Protein AF-A0A359IFT3-F1 (afdb_monomer_lite)

Sequence (366 aa):
MYSEIFPESFSPLVWILQVEDFFYSFNTRNIPESPERIHKNLFCLSGFHSGLFFLIFSMLLLTMVIPYGLLIFFPGPVIAGTVALNLLIRILLVLAYRHPPFVSIVLHPISILYTARIALHSWNSYRKGSIIWKGRAIKKRGKHTMMKQFFQTYGLIILIYVVMILGGIWHLAGLFHKTSQILYVPLLVLLFSINLIYFISLYRETPLLNIFFFWTGLIFLTAMTLEIVGEKTGVLFGHYAYTDVLSPQIFGVPLVIGFSWLNLVFGAVQIANLYLSRYPWVFRALFASLLMTGFDGVMEPAARALGFWYWQNYTVPWQNYVAWFALGFIFCFPFLRYFPHAKDRQLIPMHIFLAQFLYFVLVNLA

pLDDT: mean 78.93, std 19.14, range [23.72, 98.69]

Structure (mmCIF, N/CA/C/O backbone):
data_AF-A0A359IFT3-F1
#
_entry.id   AF-A0A359IFT3-F1
#
loop_
_atom_site.group_PDB
_atom_site.id
_atom_site.type_symbol
_atom_site.label_atom_id
_atom_site.label_alt_id
_atom_site.label_comp_id
_atom_site.label_asym_id
_atom_site.label_entity_id
_atom_site.label_seq_id
_atom_site.pdbx_PDB_ins_code
_atom_site.Cartn_x
_atom_site.Cartn_y
_atom_site.Cartn_z
_atom_site.occupancy
_atom_site.B_iso_or_equiv
_atom_site.auth_seq_id
_atom_site.auth_comp_id
_atom_site.auth_asym_id
_atom_site.auth_atom_id
_atom_site.pdbx_PDB_model_num
ATOM 1 N N . MET A 1 1 ? -19.783 -4.029 31.294 1.00 29.17 1 MET A N 1
ATOM 2 C CA . MET A 1 1 ? -21.027 -3.301 30.932 1.00 29.17 1 MET A CA 1
ATOM 3 C C . MET A 1 1 ? -20.992 -2.632 29.543 1.00 29.17 1 MET A C 1
ATOM 5 O O . MET A 1 1 ? -22.007 -2.081 29.148 1.00 29.17 1 MET A O 1
ATOM 9 N N . TYR A 1 2 ? -19.879 -2.683 28.785 1.00 27.09 2 TYR A N 1
ATOM 10 C CA . TYR A 1 2 ? -19.750 -2.068 27.443 1.00 27.09 2 TYR A CA 1
ATOM 11 C C . TYR A 1 2 ? -19.595 -3.080 26.288 1.00 27.09 2 TYR A C 1
ATOM 13 O O . TYR A 1 2 ? -19.499 -2.677 25.136 1.00 27.09 2 TYR A O 1
ATOM 21 N N . SER A 1 3 ? -19.590 -4.381 26.588 1.00 23.72 3 SER A N 1
ATOM 22 C CA . SER A 1 3 ? -19.419 -5.481 25.628 1.00 23.72 3 SER A CA 1
ATOM 23 C C . SER A 1 3 ? -20.729 -5.990 25.014 1.00 23.72 3 SER A C 1
ATOM 25 O O . SER A 1 3 ? -20.693 -6.805 24.109 1.00 23.72 3 SER A O 1
ATOM 27 N N . GLU A 1 4 ? -21.889 -5.513 25.477 1.00 31.05 4 GLU A N 1
ATOM 28 C CA . GLU A 1 4 ? -23.206 -5.989 25.009 1.00 31.05 4 GLU A CA 1
ATOM 29 C C . GLU A 1 4 ? -23.836 -5.108 23.914 1.00 31.05 4 GLU A C 1
ATOM 31 O O . GLU A 1 4 ? -24.934 -5.396 23.452 1.00 31.05 4 GLU A O 1
ATOM 36 N N . ILE A 1 5 ? -23.192 -3.998 23.526 1.00 37.78 5 ILE A N 1
ATOM 37 C CA . ILE A 1 5 ? -23.828 -2.946 22.703 1.00 37.78 5 ILE A CA 1
ATOM 38 C C . ILE A 1 5 ? -23.334 -2.942 21.245 1.00 37.78 5 ILE A C 1
ATOM 40 O O . ILE A 1 5 ? -23.982 -2.352 20.385 1.00 37.78 5 ILE A O 1
ATOM 44 N N . PHE A 1 6 ? -22.235 -3.628 20.930 1.00 29.56 6 PHE A N 1
ATOM 45 C CA . PHE A 1 6 ? -21.704 -3.692 19.568 1.00 29.56 6 PHE A CA 1
ATOM 46 C C . PHE A 1 6 ? -21.396 -5.144 19.193 1.00 29.56 6 PHE A C 1
ATOM 48 O O . PHE A 1 6 ? -20.602 -5.769 19.895 1.00 29.56 6 PHE A O 1
ATOM 55 N N . PRO A 1 7 ? -21.955 -5.685 18.093 1.00 31.28 7 PRO A N 1
ATOM 56 C CA . PRO A 1 7 ? -21.359 -6.854 17.468 1.00 31.28 7 PRO A CA 1
ATOM 57 C C . PRO A 1 7 ? -19.934 -6.473 17.050 1.00 31.28 7 PRO A C 1
ATOM 59 O O . PRO A 1 7 ? -19.722 -5.411 16.462 1.00 31.28 7 PRO A O 1
ATOM 62 N N . GLU A 1 8 ? -18.953 -7.319 17.358 1.00 32.56 8 GLU A N 1
ATOM 63 C CA . GLU A 1 8 ? -17.517 -7.061 17.150 1.00 32.56 8 GLU A CA 1
ATOM 64 C C . GLU A 1 8 ? -17.095 -6.913 15.672 1.00 32.56 8 GLU A C 1
ATOM 66 O O . GLU A 1 8 ? -15.925 -6.698 15.372 1.00 32.56 8 GLU A O 1
ATOM 71 N N . SER A 1 9 ? -18.036 -6.947 14.729 1.00 34.16 9 SER A N 1
ATOM 72 C CA . SER A 1 9 ? -17.814 -6.575 13.335 1.00 34.16 9 SER A CA 1
ATOM 73 C C . SER A 1 9 ? -19.074 -5.925 12.758 1.00 34.16 9 SER A C 1
ATOM 75 O O . SER A 1 9 ? -20.164 -6.496 12.781 1.00 34.16 9 SER A O 1
ATOM 77 N N . PHE A 1 10 ? -18.946 -4.699 12.246 1.00 37.25 10 PHE A N 1
ATOM 78 C CA . PHE A 1 10 ? -20.007 -4.072 11.461 1.00 37.25 10 PHE A CA 1
ATOM 79 C C . PHE A 1 10 ? -20.019 -4.729 10.076 1.00 37.25 10 PHE A C 1
ATOM 81 O O . PHE A 1 10 ? -19.214 -4.385 9.215 1.00 37.25 10 PHE A O 1
ATOM 88 N N . SER A 1 11 ? -20.909 -5.701 9.874 1.00 33.34 11 SER A N 1
ATOM 89 C CA . SER A 1 11 ? -21.221 -6.250 8.554 1.00 33.34 11 SER A CA 1
ATOM 90 C C . SER A 1 11 ? -22.537 -5.636 8.061 1.00 33.34 11 SER A C 1
ATOM 92 O O . SER A 1 11 ? -23.569 -5.844 8.704 1.00 33.34 11 SER A O 1
ATOM 94 N N . PRO A 1 12 ? -22.543 -4.901 6.931 1.00 34.59 12 PRO A N 1
ATOM 95 C CA . PRO A 1 12 ? -23.768 -4.354 6.340 1.00 34.59 12 PRO A CA 1
ATOM 96 C C . PRO A 1 12 ? -24.838 -5.424 6.073 1.00 34.59 12 PRO A C 1
ATOM 98 O O . PRO A 1 12 ? -26.026 -5.159 6.220 1.00 34.59 12 PRO A O 1
ATOM 101 N N . LEU A 1 13 ? -24.415 -6.651 5.748 1.00 35.88 13 LEU A N 1
ATOM 102 C CA . LEU A 1 13 ? -25.289 -7.809 5.534 1.00 35.88 13 LEU A CA 1
ATOM 103 C C . LEU A 1 13 ? -25.938 -8.297 6.834 1.00 35.88 13 LEU A C 1
ATOM 105 O O . LEU A 1 13 ? -27.147 -8.490 6.870 1.00 35.88 13 LEU A O 1
ATOM 109 N N . VAL A 1 14 ? -25.169 -8.423 7.920 1.00 39.31 14 VAL A N 1
ATOM 110 C CA . VAL A 1 14 ? -25.707 -8.782 9.249 1.00 39.31 14 VAL A CA 1
ATOM 111 C C . VAL A 1 14 ? -26.686 -7.716 9.742 1.00 39.31 14 VAL A C 1
ATOM 113 O O . VAL A 1 14 ? -27.675 -8.035 10.388 1.00 39.31 14 VAL A O 1
ATOM 116 N N . TRP A 1 15 ? -26.445 -6.454 9.397 1.00 40.69 15 TRP A N 1
ATOM 117 C CA . TRP A 1 15 ? -27.321 -5.341 9.747 1.00 40.69 15 TRP A CA 1
ATOM 118 C C . TRP A 1 15 ? -28.655 -5.374 8.991 1.00 40.69 15 TRP A C 1
ATOM 120 O O . TRP A 1 15 ? -29.706 -5.202 9.601 1.00 40.69 15 TRP A O 1
ATOM 130 N N . ILE A 1 16 ? -28.628 -5.639 7.679 1.00 41.56 16 ILE A N 1
ATOM 131 C CA . ILE A 1 16 ? -29.838 -5.836 6.864 1.00 41.56 16 ILE A CA 1
ATOM 132 C C . ILE A 1 16 ? -30.647 -7.023 7.401 1.00 41.56 16 ILE A C 1
ATOM 134 O O . ILE A 1 16 ? -31.848 -6.887 7.619 1.00 41.56 16 ILE A O 1
ATOM 138 N N . LEU A 1 17 ? -29.978 -8.136 7.716 1.00 42.75 17 LEU A N 1
ATOM 139 C CA . LEU A 1 17 ? -30.604 -9.315 8.318 1.00 42.75 17 LEU A CA 1
ATOM 140 C C . LEU A 1 17 ? -31.191 -9.024 9.705 1.00 42.75 17 LEU A C 1
ATOM 142 O O . LEU A 1 17 ? -32.297 -9.450 9.986 1.00 42.75 17 LEU A O 1
ATOM 146 N N . GLN A 1 18 ? -30.526 -8.232 10.551 1.00 42.81 18 GLN A N 1
ATOM 147 C CA . GLN A 1 18 ? -31.061 -7.824 11.860 1.00 42.81 18 GLN A CA 1
ATOM 148 C C . GLN A 1 18 ? -32.273 -6.894 11.747 1.00 42.81 18 GLN A C 1
ATOM 150 O O . GLN A 1 18 ? -33.196 -6.978 12.560 1.00 42.81 18 GLN A O 1
ATOM 155 N N . VAL A 1 19 ? -32.285 -6.003 10.750 1.00 47.28 19 VAL A N 1
ATOM 156 C CA . VAL A 1 19 ? -33.460 -5.181 10.431 1.00 47.28 19 VAL A CA 1
ATOM 157 C C . VAL A 1 19 ? -34.613 -6.066 9.949 1.00 47.28 19 VAL A C 1
ATOM 159 O O . VAL A 1 19 ? -35.757 -5.772 10.278 1.00 47.28 19 VAL A O 1
ATOM 162 N N . GLU A 1 20 ? -34.338 -7.164 9.245 1.00 49.41 20 GLU A N 1
ATOM 163 C CA . GLU A 1 20 ? -35.342 -8.121 8.756 1.00 49.41 20 GLU A CA 1
ATOM 164 C C . GLU A 1 20 ? -35.825 -9.126 9.821 1.00 49.41 20 GLU A C 1
ATOM 166 O O . GLU A 1 20 ? -37.030 -9.348 9.939 1.00 49.41 20 GLU A O 1
ATOM 171 N N . ASP A 1 21 ? -34.944 -9.648 10.675 1.00 45.75 21 ASP A N 1
ATOM 172 C CA . ASP A 1 21 ? -35.277 -10.469 11.851 1.00 45.75 21 ASP A CA 1
ATOM 173 C C . ASP A 1 21 ? -36.164 -9.698 12.834 1.00 45.75 21 ASP A C 1
ATOM 175 O O . ASP A 1 21 ? -37.110 -10.233 13.421 1.00 45.75 21 ASP A O 1
ATOM 179 N N . PHE A 1 22 ? -35.913 -8.396 12.967 1.00 47.06 22 PHE A N 1
ATOM 180 C CA . PHE A 1 22 ? -36.778 -7.480 13.697 1.00 47.06 22 PHE A CA 1
ATOM 181 C C . PHE A 1 22 ? -38.205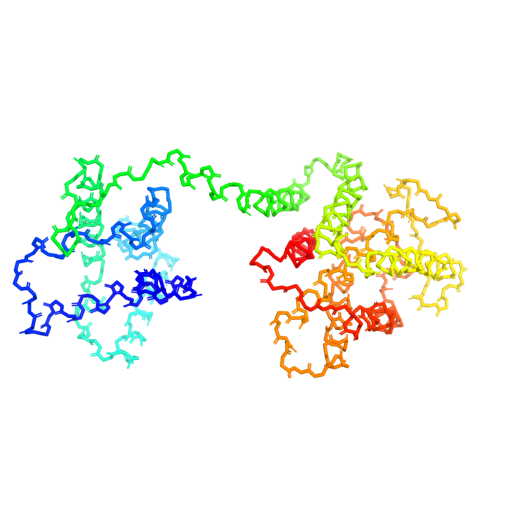 -7.441 13.116 1.00 47.06 22 PHE A C 1
ATOM 183 O O . PHE A 1 22 ? -39.166 -7.417 13.887 1.00 47.06 22 PHE A O 1
ATOM 190 N N . PHE A 1 23 ? -38.383 -7.538 11.793 1.00 47.34 23 PHE A N 1
ATOM 191 C CA . PHE A 1 23 ? -39.709 -7.696 11.174 1.00 47.34 23 PHE A CA 1
ATOM 192 C C . PHE A 1 23 ? -40.302 -9.093 11.355 1.00 47.34 23 PHE A C 1
ATOM 194 O O . PHE A 1 23 ? -41.512 -9.209 11.553 1.00 47.34 23 PHE A O 1
ATOM 201 N N . TYR A 1 24 ? -39.485 -10.147 11.332 1.00 43.97 24 TYR A N 1
ATOM 202 C CA . TYR A 1 24 ? -39.956 -11.505 11.611 1.00 43.97 24 TYR A CA 1
ATOM 203 C C . TYR A 1 24 ? -40.555 -11.605 13.024 1.00 43.97 24 TYR A C 1
ATOM 205 O O . TYR A 1 24 ? -41.673 -12.099 13.189 1.00 43.97 24 TYR A O 1
ATOM 213 N N . SER A 1 25 ? -39.887 -11.002 14.015 1.00 40.59 25 SER A N 1
ATOM 214 C CA . SER A 1 25 ? -40.385 -10.904 15.396 1.00 40.59 25 SER A CA 1
ATOM 215 C C . SER A 1 25 ? -41.716 -10.144 15.523 1.00 40.59 25 SER A C 1
ATOM 217 O O . SER A 1 25 ? -42.496 -10.399 16.439 1.00 40.59 25 SER A O 1
ATOM 219 N N . PHE A 1 26 ? -42.011 -9.253 14.571 1.00 40.53 26 PHE A N 1
ATOM 220 C CA . PHE A 1 26 ? -43.242 -8.463 14.517 1.00 40.53 26 PHE A CA 1
ATOM 221 C C . PHE A 1 26 ? -44.464 -9.300 14.105 1.00 40.53 26 PHE A C 1
ATOM 223 O O . PHE A 1 26 ? -45.594 -8.934 14.422 1.00 40.53 26 PHE A O 1
ATOM 230 N N . ASN A 1 27 ? -44.247 -10.419 13.404 1.00 42.44 27 ASN A N 1
ATOM 231 C CA . ASN A 1 27 ? -45.318 -11.231 12.818 1.00 42.44 27 ASN A CA 1
ATOM 232 C C . ASN A 1 27 ? -45.556 -12.555 13.573 1.00 42.44 27 ASN A C 1
ATOM 234 O O . ASN A 1 27 ? -46.628 -13.151 13.478 1.00 42.44 27 ASN A O 1
ATOM 238 N N . THR A 1 28 ? -44.588 -13.014 14.372 1.00 36.94 28 THR A N 1
ATOM 239 C CA . THR A 1 28 ? -44.697 -14.236 15.184 1.00 36.94 28 THR A CA 1
ATOM 240 C C . THR A 1 28 ? -45.083 -13.919 16.633 1.00 36.94 28 THR A C 1
ATOM 242 O O . THR A 1 28 ? -44.209 -13.917 17.486 1.00 36.94 28 THR A O 1
ATOM 245 N N . ARG A 1 29 ? -46.371 -13.633 16.903 1.00 34.41 29 ARG A N 1
ATOM 246 C CA . ARG A 1 29 ? -47.115 -13.670 18.204 1.00 34.41 29 ARG A CA 1
ATOM 247 C C . ARG A 1 29 ? -46.428 -13.297 19.545 1.00 34.41 29 ARG A C 1
ATOM 249 O O . ARG A 1 29 ? -47.041 -13.479 20.587 1.00 34.41 29 ARG A O 1
ATOM 256 N N . ASN A 1 30 ? -45.246 -12.699 19.554 1.00 37.06 30 ASN A N 1
ATOM 257 C CA . ASN A 1 30 ? -44.567 -12.135 20.716 1.00 37.06 30 ASN A CA 1
ATOM 258 C C . ASN A 1 30 ? -44.332 -10.657 20.426 1.00 37.06 30 ASN A C 1
ATOM 260 O O . ASN A 1 30 ? -43.202 -10.205 20.269 1.00 37.06 30 ASN A O 1
ATOM 264 N N . ILE A 1 31 ? -45.434 -9.914 20.307 1.00 34.06 31 ILE A N 1
ATOM 265 C CA . ILE A 1 31 ? -45.414 -8.453 20.279 1.00 34.06 31 ILE A CA 1
ATOM 266 C C . ILE A 1 31 ? -44.799 -8.018 21.617 1.00 34.06 31 ILE A C 1
ATOM 268 O O . ILE A 1 31 ? -45.416 -8.263 22.656 1.00 34.06 31 ILE A O 1
ATOM 272 N N . PRO A 1 32 ? -43.612 -7.384 21.655 1.00 35.59 32 PRO A N 1
ATOM 273 C CA . PRO A 1 32 ? -43.190 -6.693 22.858 1.00 35.59 32 PRO A CA 1
ATOM 274 C C . PRO A 1 32 ? -44.238 -5.617 23.130 1.00 35.59 32 PRO A C 1
ATOM 276 O O . PRO A 1 32 ? -44.491 -4.766 22.276 1.00 35.59 32 PRO A O 1
ATOM 279 N N . GLU A 1 33 ? -44.865 -5.687 24.300 1.00 34.97 33 GLU A N 1
ATOM 280 C CA . GLU A 1 33 ? -45.850 -4.724 24.780 1.00 34.97 33 GLU A CA 1
ATOM 281 C C . GLU A 1 33 ? -45.398 -3.282 24.463 1.00 34.97 33 GLU A C 1
ATOM 283 O O . GLU A 1 33 ? -44.346 -2.816 24.916 1.00 34.97 33 GLU A O 1
ATOM 288 N N . SER A 1 34 ? -46.215 -2.590 23.665 1.00 37.97 34 SER A N 1
ATOM 289 C CA . SER A 1 34 ? -46.084 -1.221 23.138 1.00 37.97 34 SER A CA 1
ATOM 290 C C . SER A 1 34 ? -45.123 -0.995 21.938 1.00 37.97 34 SER A C 1
ATOM 292 O O . SER A 1 34 ? -43.904 -1.174 22.045 1.00 37.97 34 SER A O 1
ATOM 294 N N . PRO A 1 35 ? -45.632 -0.430 20.816 1.00 38.94 35 PRO A N 1
ATOM 295 C CA . PRO A 1 35 ? -44.819 0.162 19.740 1.00 38.94 35 PRO A CA 1
ATOM 296 C C . PRO A 1 35 ? -43.747 1.140 20.259 1.00 38.94 35 PRO A C 1
ATOM 298 O O . PRO A 1 35 ? -42.657 1.257 19.697 1.00 38.94 35 PRO A O 1
ATOM 301 N N . GLU A 1 36 ? -43.998 1.785 21.402 1.00 39.25 36 GLU A N 1
ATOM 302 C CA . GLU A 1 36 ? -43.068 2.693 22.078 1.00 39.25 36 GLU A CA 1
ATOM 303 C C . GLU A 1 36 ? -41.729 2.067 22.491 1.00 39.25 36 GLU A C 1
ATOM 305 O O . GLU A 1 36 ? -40.733 2.793 22.564 1.00 39.25 36 GLU A O 1
ATOM 310 N N . ARG A 1 37 ? -41.648 0.757 22.760 1.00 40.84 37 ARG A N 1
ATOM 311 C CA . ARG A 1 37 ? -40.359 0.086 23.039 1.00 40.84 37 ARG A CA 1
ATOM 312 C C . ARG A 1 37 ? -39.525 -0.128 21.774 1.00 40.84 37 ARG A C 1
ATOM 314 O O . ARG A 1 37 ? -38.297 -0.076 21.834 1.00 40.84 37 ARG A O 1
ATOM 321 N N . ILE A 1 38 ? -40.192 -0.296 20.638 1.00 43.31 38 ILE A N 1
ATOM 322 C CA . ILE A 1 38 ? -39.619 -0.622 19.327 1.00 43.31 38 ILE A CA 1
ATOM 323 C C . ILE A 1 38 ? -39.076 0.643 18.628 1.00 43.31 38 ILE A C 1
ATOM 325 O O . ILE A 1 38 ? -38.001 0.622 18.027 1.00 43.31 38 ILE A O 1
ATOM 329 N N . HIS A 1 39 ? -39.740 1.793 18.801 1.00 47.81 39 HIS A N 1
ATOM 330 C CA . HIS A 1 39 ? -39.319 3.091 18.244 1.00 47.81 39 HIS A CA 1
ATOM 331 C C . HIS A 1 39 ? -37.975 3.630 18.783 1.00 47.81 39 HIS A C 1
ATOM 333 O O . HIS A 1 39 ? -37.391 4.555 18.206 1.00 47.81 39 HIS A O 1
ATOM 339 N N . LYS A 1 40 ? -37.462 3.086 19.892 1.00 49.47 40 LYS A N 1
ATOM 340 C CA . LYS A 1 40 ? -36.394 3.728 20.675 1.00 49.47 40 LYS A CA 1
ATOM 341 C C . LYS A 1 40 ? -34.963 3.477 20.175 1.00 49.47 40 LYS A C 1
ATOM 343 O O . LYS A 1 40 ? -34.074 4.184 20.638 1.00 49.47 40 LYS A O 1
ATOM 348 N N . ASN A 1 41 ? -34.719 2.558 19.224 1.00 58.50 41 ASN A N 1
ATOM 349 C CA . ASN A 1 41 ? -33.351 2.049 18.993 1.00 58.50 41 ASN A CA 1
ATOM 350 C C . ASN A 1 41 ? -32.844 1.947 17.534 1.00 58.50 41 ASN A C 1
ATOM 352 O O . ASN A 1 41 ? -31.668 1.644 17.353 1.00 58.50 41 ASN A O 1
ATOM 356 N N . LEU A 1 42 ? -33.629 2.246 16.489 1.00 66.44 42 LEU A N 1
ATOM 357 C CA . LEU A 1 42 ? -33.139 2.148 15.094 1.00 66.44 42 LEU A CA 1
ATOM 358 C C . LEU A 1 42 ? -32.015 3.146 14.774 1.00 66.44 42 LEU A C 1
ATOM 360 O O . LEU A 1 42 ? -31.085 2.822 14.044 1.00 66.44 42 LEU A O 1
ATOM 364 N N . PHE A 1 43 ? -32.037 4.341 15.367 1.00 65.06 43 PHE A N 1
ATOM 365 C CA . PHE A 1 43 ? -30.925 5.288 15.226 1.00 65.06 43 PHE A CA 1
ATOM 366 C C . PHE A 1 43 ? -29.657 4.856 15.995 1.00 65.06 43 PHE A C 1
ATOM 368 O O . PHE A 1 43 ? -28.546 5.237 15.631 1.00 65.06 43 PHE A O 1
ATOM 375 N N . CYS A 1 44 ? -29.787 4.027 17.039 1.00 63.69 44 CYS A N 1
ATOM 376 C CA . CYS A 1 44 ? -28.636 3.464 17.759 1.00 63.69 44 CYS A CA 1
ATOM 377 C C . CYS A 1 44 ? -27.810 2.542 16.853 1.00 63.69 44 CYS A C 1
ATOM 379 O O . CYS A 1 44 ? -26.587 2.509 16.946 1.00 63.69 44 CYS A O 1
ATOM 381 N N . LEU A 1 45 ? -28.473 1.856 15.921 1.00 58.91 45 LEU A N 1
ATOM 382 C CA . LEU A 1 45 ? -27.841 0.944 14.976 1.00 58.91 45 LEU A CA 1
ATOM 383 C C . LEU A 1 45 ? -26.858 1.638 14.012 1.00 58.91 45 LEU A C 1
ATOM 385 O O . LEU A 1 45 ? -25.977 0.973 13.475 1.00 58.91 45 LEU A O 1
ATOM 389 N N . SER A 1 46 ? -26.958 2.962 13.822 1.00 58.53 46 SER A N 1
ATOM 390 C CA . SER A 1 46 ? -25.946 3.766 13.113 1.00 58.53 46 SER A CA 1
ATOM 391 C C . SER A 1 46 ? -24.861 4.328 14.046 1.00 58.53 46 SER A C 1
ATOM 393 O O . SER A 1 46 ? -24.137 5.262 13.692 1.00 58.53 46 SER A O 1
ATOM 395 N N . GLY A 1 47 ? -24.781 3.839 15.285 1.00 58.19 47 GLY A N 1
ATOM 396 C CA . GLY A 1 47 ? -23.944 4.412 16.337 1.00 58.19 47 GLY A CA 1
ATOM 397 C C . GLY A 1 47 ? -24.329 5.851 16.684 1.00 58.19 47 GLY A C 1
ATOM 398 O O . GLY A 1 47 ? -23.468 6.631 17.081 1.00 58.19 47 GLY A O 1
ATOM 399 N N . PHE A 1 48 ? -25.598 6.230 16.488 1.00 65.00 48 PHE A N 1
ATOM 400 C CA . PHE A 1 48 ? -26.091 7.602 16.634 1.00 65.00 48 PHE A CA 1
ATOM 401 C C . PHE A 1 48 ? -25.470 8.619 15.649 1.00 65.00 48 PHE A C 1
ATOM 403 O O . PHE A 1 48 ? -25.453 9.828 15.913 1.00 65.00 48 PHE A O 1
ATOM 410 N N . HIS A 1 49 ? -24.991 8.173 14.483 1.00 60.59 49 HIS A N 1
ATOM 411 C CA . HIS A 1 49 ? -24.480 9.054 13.428 1.00 60.59 49 HIS A CA 1
ATOM 412 C C . HIS A 1 49 ? -25.586 9.397 12.433 1.00 60.59 49 HIS A C 1
ATOM 414 O O . HIS A 1 49 ? -26.086 8.520 11.736 1.00 60.59 49 HIS A O 1
ATOM 420 N N . SER A 1 50 ? -25.955 10.678 12.314 1.00 71.12 50 SER A N 1
ATOM 421 C CA . SER A 1 50 ? -26.984 11.105 11.347 1.00 71.12 50 SER A CA 1
ATOM 422 C C . SER A 1 50 ? -26.549 10.906 9.892 1.00 71.12 50 SER A C 1
ATOM 424 O O . SER A 1 50 ? -27.370 10.502 9.087 1.00 71.12 50 SER A O 1
ATOM 426 N N . GLY A 1 51 ? -25.275 11.152 9.558 1.00 64.56 51 GLY A N 1
ATOM 427 C CA . GLY A 1 51 ? -24.768 10.971 8.190 1.00 64.56 51 GLY A CA 1
ATOM 428 C C . GLY A 1 51 ? -24.824 9.512 7.745 1.00 64.56 51 GLY A C 1
ATOM 429 O O . GLY A 1 51 ? -25.471 9.205 6.754 1.00 64.56 51 GLY A O 1
ATOM 430 N N . LEU A 1 52 ? -24.235 8.608 8.536 1.00 56.78 52 LEU A N 1
ATOM 431 C CA . LEU A 1 52 ? -24.295 7.163 8.289 1.00 56.78 52 LEU A CA 1
ATOM 432 C C . LEU A 1 52 ? -25.740 6.649 8.273 1.00 56.78 52 LEU A C 1
ATOM 434 O O . LEU A 1 52 ? -26.105 5.866 7.407 1.00 56.78 52 LEU A O 1
ATOM 438 N N . PHE A 1 53 ? -26.573 7.131 9.196 1.00 70.06 53 PHE A N 1
ATOM 439 C CA . PHE A 1 53 ? -27.998 6.818 9.228 1.00 70.06 53 PHE A CA 1
ATOM 440 C C . PHE A 1 53 ? -28.693 7.180 7.911 1.00 70.06 53 PHE A C 1
ATOM 442 O O . PHE A 1 53 ? -29.281 6.311 7.276 1.00 70.06 53 PHE A O 1
ATOM 449 N N . PHE A 1 54 ? -28.596 8.434 7.464 1.00 74.44 54 PHE A N 1
ATOM 450 C CA . PHE A 1 54 ? -29.237 8.854 6.219 1.00 74.44 54 PHE A CA 1
ATOM 451 C C . PHE A 1 54 ? -28.614 8.187 4.994 1.00 74.44 54 PHE A C 1
ATOM 453 O O . PHE A 1 54 ? -29.352 7.842 4.085 1.00 74.44 54 PHE A O 1
ATOM 460 N N . LEU A 1 55 ? -27.303 7.934 4.978 1.00 68.44 55 LEU A N 1
ATOM 461 C CA . LEU A 1 55 ? -26.648 7.201 3.894 1.00 68.44 55 LEU A CA 1
ATOM 462 C C . LEU A 1 55 ? -27.224 5.786 3.744 1.00 68.44 55 LEU A C 1
ATOM 464 O O . LEU A 1 55 ? -27.629 5.411 2.647 1.00 68.44 55 LEU A O 1
ATOM 468 N N . ILE A 1 56 ? -27.313 5.031 4.843 1.00 63.72 56 ILE A N 1
ATOM 469 C CA . ILE A 1 56 ? -27.844 3.660 4.845 1.00 63.72 56 ILE A CA 1
ATOM 470 C C . ILE A 1 56 ? -29.310 3.647 4.401 1.00 63.72 56 ILE A C 1
ATOM 472 O O . ILE A 1 56 ? -29.680 2.871 3.522 1.00 63.72 56 ILE A O 1
ATOM 476 N N . PHE A 1 57 ? -30.148 4.526 4.961 1.00 71.69 57 PHE A N 1
ATOM 477 C CA . PHE A 1 57 ? -31.562 4.585 4.583 1.00 71.69 57 PHE A CA 1
ATOM 478 C C . PHE A 1 57 ? -31.762 5.049 3.137 1.00 71.69 57 PHE A C 1
ATOM 480 O O . PHE A 1 57 ? -32.607 4.490 2.442 1.00 71.69 57 PHE A O 1
ATOM 487 N N . SER A 1 58 ? -30.960 5.995 2.648 1.00 70.06 58 SER A N 1
ATOM 488 C CA . SER A 1 58 ? -30.978 6.399 1.240 1.00 70.06 58 SER A CA 1
ATOM 489 C C . SER A 1 58 ? -30.570 5.250 0.321 1.00 70.06 58 SER A C 1
ATOM 491 O O . SER A 1 58 ? -31.250 5.019 -0.671 1.00 70.06 58 SER A O 1
ATOM 493 N N . MET A 1 59 ? -29.523 4.488 0.658 1.00 67.44 59 MET A N 1
ATOM 494 C CA . MET A 1 59 ? -29.114 3.307 -0.114 1.00 67.44 59 MET A CA 1
ATOM 495 C C . MET A 1 59 ? -30.205 2.233 -0.139 1.00 67.44 59 MET A C 1
ATOM 497 O O . MET A 1 59 ? -30.498 1.701 -1.207 1.00 67.44 59 MET A O 1
ATOM 501 N N . LEU A 1 60 ? -30.850 1.948 0.996 1.00 69.12 60 LEU A N 1
ATOM 502 C CA . LEU A 1 60 ? -31.967 0.999 1.065 1.00 69.12 60 LEU A CA 1
ATOM 503 C C . LEU A 1 60 ? -33.155 1.448 0.206 1.00 69.12 60 LEU A C 1
ATOM 505 O O . LEU A 1 60 ? -33.711 0.644 -0.535 1.00 69.12 60 LEU A O 1
ATOM 509 N N . LEU A 1 61 ? -33.522 2.731 0.249 1.00 74.88 61 LEU A N 1
ATOM 510 C CA . LEU A 1 61 ? -34.595 3.269 -0.590 1.00 74.88 61 LEU A CA 1
ATOM 511 C C . LEU A 1 61 ? -34.224 3.222 -2.081 1.00 74.88 61 LEU A C 1
ATOM 513 O O . LEU A 1 61 ? -35.022 2.752 -2.892 1.00 74.88 61 LEU A O 1
ATOM 517 N N . LEU A 1 62 ? -33.005 3.645 -2.435 1.00 72.38 62 LEU A N 1
ATOM 518 C CA . LEU A 1 62 ? -32.487 3.643 -3.809 1.00 72.38 62 LEU A CA 1
ATOM 519 C C . LEU A 1 62 ? -32.436 2.247 -4.421 1.00 72.38 62 LEU A C 1
ATOM 521 O O . LEU A 1 62 ? -32.739 2.091 -5.598 1.00 72.38 62 LEU A O 1
ATOM 525 N N . THR A 1 63 ? -32.056 1.243 -3.636 1.00 72.25 63 THR A N 1
ATOM 526 C CA . THR A 1 63 ? -31.854 -0.120 -4.140 1.00 72.25 63 THR A CA 1
ATOM 527 C C . THR A 1 63 ? -33.115 -0.969 -4.064 1.00 72.25 63 THR A C 1
ATOM 529 O O . THR A 1 63 ? -33.338 -1.772 -4.960 1.00 72.25 63 THR A O 1
ATOM 532 N N . MET A 1 64 ? -33.970 -0.779 -3.053 1.00 76.00 64 MET A N 1
ATOM 533 C CA . MET A 1 64 ? -35.070 -1.710 -2.757 1.00 76.00 64 MET A CA 1
ATOM 534 C C . MET A 1 64 ? -36.473 -1.116 -2.922 1.00 76.00 64 MET A C 1
ATOM 536 O O . MET A 1 64 ? -37.451 -1.853 -2.831 1.00 76.00 64 MET A O 1
ATOM 540 N N . VAL A 1 65 ? -36.607 0.196 -3.148 1.00 80.12 65 VAL A N 1
ATOM 541 C CA . VAL A 1 65 ? -37.919 0.855 -3.313 1.00 80.12 65 VAL A CA 1
ATOM 542 C C . VAL A 1 65 ? -38.011 1.581 -4.651 1.00 80.12 65 VAL A C 1
ATOM 544 O O . VAL A 1 65 ? -38.958 1.363 -5.405 1.00 80.12 65 VAL A O 1
ATOM 547 N N . ILE A 1 66 ? -37.015 2.404 -4.982 1.00 78.12 66 ILE A N 1
ATOM 548 C CA . ILE A 1 66 ? -37.018 3.228 -6.200 1.00 78.12 66 ILE A CA 1
ATOM 549 C C . ILE A 1 66 ? -37.154 2.407 -7.497 1.00 78.12 66 ILE A C 1
ATOM 551 O O . ILE A 1 66 ? -37.947 2.827 -8.341 1.00 78.12 66 ILE A O 1
ATOM 555 N N . PRO A 1 67 ? -36.511 1.232 -7.675 1.00 83.50 67 PRO A N 1
ATOM 556 C CA . PRO A 1 67 ? -36.653 0.449 -8.905 1.00 83.50 67 PRO A CA 1
ATOM 557 C C . PRO A 1 67 ? -38.097 0.028 -9.205 1.00 83.50 67 PRO A C 1
ATOM 559 O O . PRO A 1 67 ? -38.503 0.015 -10.362 1.00 83.50 67 PRO A O 1
ATOM 562 N N . TYR A 1 68 ? -38.904 -0.242 -8.172 1.00 85.81 68 TYR A N 1
ATOM 563 C CA . TYR A 1 68 ? -40.318 -0.598 -8.326 1.00 85.81 68 TYR A CA 1
ATOM 564 C C . TYR A 1 68 ? -41.164 0.593 -8.777 1.00 85.81 68 TYR A C 1
ATOM 566 O O . TYR A 1 68 ? -42.016 0.449 -9.648 1.00 85.81 68 TYR A O 1
ATOM 574 N N . GLY A 1 69 ? -40.905 1.781 -8.220 1.00 84.56 69 GLY A N 1
ATOM 575 C CA . GLY A 1 69 ? -41.548 3.014 -8.674 1.00 84.56 69 GLY A CA 1
ATOM 576 C C . GLY A 1 69 ? -41.159 3.358 -10.113 1.00 84.56 69 GLY A C 1
ATOM 577 O O . GLY A 1 69 ? -42.026 3.641 -10.934 1.00 84.56 69 GLY A O 1
ATOM 578 N N . LEU A 1 70 ? -39.868 3.263 -10.444 1.00 80.00 70 LEU A N 1
ATOM 579 C CA . LEU A 1 70 ? -39.376 3.491 -11.804 1.00 80.00 70 LEU A CA 1
ATOM 580 C C . LEU A 1 70 ? -39.982 2.511 -12.808 1.00 80.00 70 LEU A C 1
ATOM 582 O O . LEU A 1 70 ? -40.309 2.929 -13.909 1.00 80.00 70 LEU A O 1
ATOM 586 N N . LEU A 1 71 ? -40.193 1.245 -12.436 1.00 87.94 71 LEU A N 1
ATOM 587 C CA . LEU A 1 71 ? -40.821 0.264 -13.322 1.00 87.94 71 LEU A CA 1
ATOM 588 C C . LEU A 1 71 ? -42.262 0.650 -13.699 1.00 87.94 71 LEU A C 1
ATOM 590 O O . LEU A 1 71 ? -42.679 0.386 -14.823 1.00 87.94 71 LEU A O 1
ATOM 594 N N . ILE A 1 72 ? -43.004 1.286 -12.784 1.00 89.94 72 ILE A N 1
ATOM 595 C CA . ILE A 1 72 ? -44.386 1.739 -13.018 1.00 89.94 72 ILE A CA 1
ATOM 596 C C . ILE A 1 72 ? -44.424 2.923 -13.992 1.00 89.94 72 ILE A C 1
ATOM 598 O O . ILE A 1 72 ? -45.268 2.956 -14.883 1.00 89.94 72 ILE A O 1
ATOM 602 N N . PHE A 1 73 ? -43.530 3.901 -13.818 1.00 89.00 73 PHE A N 1
ATOM 603 C CA . PHE A 1 73 ? -43.572 5.157 -14.578 1.00 89.00 73 PHE A CA 1
ATOM 604 C C . PHE A 1 73 ? -42.704 5.151 -15.844 1.00 89.00 73 PHE A C 1
ATOM 606 O O . PHE A 1 73 ? -43.000 5.872 -16.792 1.00 89.00 73 PHE A O 1
ATOM 613 N N . PHE A 1 74 ? -41.646 4.341 -15.869 1.00 86.25 74 PHE A N 1
ATOM 614 C CA . PHE A 1 74 ? -40.646 4.274 -16.936 1.00 86.25 74 PHE A CA 1
ATOM 615 C C . PHE A 1 74 ? -40.247 2.812 -17.195 1.00 86.25 74 PHE A C 1
ATOM 617 O O . PHE A 1 74 ? -39.123 2.406 -16.888 1.00 86.25 74 PHE A O 1
ATOM 624 N N . PRO A 1 75 ? -41.157 1.978 -17.726 1.00 87.31 75 PRO A N 1
ATOM 625 C CA . PRO A 1 75 ? -40.855 0.575 -17.964 1.00 87.31 75 PRO A CA 1
ATOM 626 C C . PRO A 1 75 ? -39.722 0.433 -18.990 1.00 87.31 75 PRO A C 1
ATOM 628 O O . PRO A 1 75 ? -39.742 1.034 -20.061 1.00 87.31 75 PRO A O 1
ATOM 631 N N . GLY A 1 76 ? -38.728 -0.391 -18.665 1.00 85.44 76 GLY A N 1
ATOM 632 C CA . GLY A 1 76 ? -37.589 -0.659 -19.537 1.00 85.44 76 GLY A CA 1
ATOM 633 C C . GLY A 1 76 ? -36.824 -1.906 -19.094 1.00 85.44 76 GLY A C 1
ATOM 634 O O . GLY A 1 76 ? -36.885 -2.271 -17.917 1.00 85.44 76 GLY A O 1
ATOM 635 N N . PRO A 1 77 ? -36.086 -2.568 -20.001 1.00 75.38 77 PRO A N 1
ATOM 636 C CA . PRO A 1 77 ? -35.450 -3.860 -19.727 1.00 75.38 77 PRO A CA 1
ATOM 637 C C . PRO A 1 77 ? -34.423 -3.790 -18.587 1.00 75.38 77 PRO A C 1
ATOM 639 O O . PRO A 1 77 ? -34.333 -4.706 -17.775 1.00 75.38 77 PRO A O 1
ATOM 642 N N . VAL A 1 78 ? -33.707 -2.669 -18.460 1.00 68.75 78 VAL A N 1
ATOM 643 C CA . VAL A 1 78 ? -32.736 -2.439 -17.376 1.00 68.75 78 VAL A CA 1
ATOM 644 C C . VAL A 1 78 ? -33.433 -2.309 -16.013 1.00 68.75 78 VAL A C 1
ATOM 646 O O . VAL A 1 78 ? -32.999 -2.898 -15.023 1.00 68.75 78 VAL A O 1
ATOM 649 N N . ILE A 1 79 ? -34.550 -1.580 -15.952 1.00 74.44 79 ILE A N 1
ATOM 650 C CA . ILE A 1 79 ? -35.316 -1.368 -14.713 1.00 74.44 79 ILE A CA 1
ATOM 651 C C . ILE A 1 79 ? -36.044 -2.659 -14.311 1.00 74.44 79 ILE A C 1
ATOM 653 O O . ILE A 1 79 ? -36.019 -3.047 -13.145 1.00 74.44 79 ILE A O 1
ATOM 657 N N . ALA A 1 80 ? -36.601 -3.391 -15.277 1.00 78.56 80 ALA A N 1
ATOM 658 C CA . ALA A 1 80 ? -37.172 -4.714 -15.040 1.00 78.56 80 ALA A CA 1
ATOM 659 C C . ALA A 1 80 ? -36.118 -5.702 -14.505 1.00 78.56 80 ALA A C 1
ATOM 661 O O . ALA A 1 80 ? -36.399 -6.447 -13.567 1.00 78.56 80 ALA A O 1
ATOM 662 N N . GLY A 1 81 ? -34.889 -5.658 -15.033 1.00 74.38 81 GLY A N 1
ATOM 663 C CA . GLY A 1 81 ? -33.769 -6.470 -14.551 1.00 74.38 81 GLY A CA 1
ATOM 664 C C . GLY A 1 81 ? -33.385 -6.186 -13.095 1.00 74.38 81 GLY A C 1
ATOM 665 O O . GLY A 1 81 ? -33.165 -7.120 -12.325 1.00 74.38 81 GLY A O 1
ATOM 666 N N . THR A 1 82 ? -33.365 -4.917 -12.674 1.00 69.38 82 THR A N 1
ATOM 667 C CA . THR A 1 82 ? -33.068 -4.561 -11.270 1.00 69.38 82 THR A CA 1
ATOM 668 C C . THR A 1 82 ? -34.182 -4.989 -10.309 1.00 69.38 82 THR A C 1
ATOM 670 O O . THR A 1 82 ? -33.896 -5.491 -9.221 1.00 69.38 82 THR A O 1
ATOM 673 N N . VAL A 1 83 ? -35.449 -4.884 -10.722 1.00 83.06 83 VAL A N 1
ATOM 674 C CA . VAL A 1 83 ? -36.589 -5.422 -9.960 1.00 83.06 83 VAL A CA 1
ATOM 675 C C . VAL A 1 83 ? -36.527 -6.950 -9.863 1.00 83.06 83 VAL A C 1
ATOM 677 O O . VAL A 1 83 ? -36.704 -7.497 -8.775 1.00 83.06 83 VAL A O 1
ATOM 680 N N . ALA A 1 84 ? -36.211 -7.648 -10.957 1.00 81.00 84 ALA A N 1
ATOM 681 C CA . ALA A 1 84 ? -36.058 -9.103 -10.958 1.00 81.00 84 ALA A CA 1
ATOM 682 C C . ALA A 1 84 ? -34.928 -9.566 -10.023 1.00 81.00 84 ALA A C 1
ATOM 684 O O . ALA A 1 84 ? -35.111 -10.517 -9.262 1.00 81.00 84 ALA A O 1
ATOM 685 N N . LEU A 1 85 ? -33.793 -8.858 -10.018 1.00 70.69 85 LEU A N 1
ATOM 686 C CA . LEU A 1 85 ? -32.687 -9.126 -9.099 1.00 70.69 85 LEU A CA 1
ATOM 687 C C . LEU A 1 85 ? -33.102 -8.926 -7.634 1.00 70.69 85 LEU A C 1
ATOM 689 O O . LEU A 1 85 ? -32.798 -9.771 -6.792 1.00 70.69 85 LEU A O 1
ATOM 693 N N . ASN A 1 86 ? -33.843 -7.858 -7.327 1.00 81.50 86 ASN A N 1
ATOM 694 C CA . ASN A 1 86 ? -34.373 -7.642 -5.980 1.00 81.50 86 ASN A CA 1
ATOM 695 C C . ASN A 1 86 ? -35.310 -8.776 -5.547 1.00 81.50 86 ASN A C 1
ATOM 697 O O . ASN A 1 86 ? -35.169 -9.294 -4.441 1.00 81.50 86 ASN A O 1
ATOM 701 N N . LEU A 1 87 ? -36.239 -9.197 -6.411 1.00 85.56 87 LEU A N 1
ATOM 702 C CA . LEU A 1 87 ? -37.143 -10.315 -6.124 1.00 85.56 87 LEU A CA 1
ATOM 703 C C . LEU A 1 87 ? -36.380 -11.629 -5.922 1.00 85.56 87 LEU A C 1
ATOM 705 O O . LEU A 1 87 ? -36.703 -12.378 -5.000 1.00 85.56 87 LEU A O 1
ATOM 709 N N . LEU A 1 88 ? -35.335 -11.883 -6.714 1.00 80.25 88 LEU A N 1
ATOM 710 C CA . LEU A 1 88 ? -34.461 -13.044 -6.543 1.00 80.25 88 LEU A CA 1
ATOM 711 C C . LEU A 1 88 ? -33.781 -13.033 -5.169 1.00 80.25 88 LEU A C 1
ATOM 713 O O . LEU A 1 88 ? -33.838 -14.034 -4.457 1.00 80.25 88 LEU A O 1
ATOM 717 N N . ILE A 1 89 ? -33.206 -11.897 -4.757 1.00 72.50 89 ILE A N 1
ATOM 718 C CA . ILE A 1 89 ? -32.618 -11.739 -3.417 1.00 72.50 89 ILE A CA 1
ATOM 719 C C . ILE A 1 89 ? -33.670 -12.035 -2.337 1.00 72.50 89 ILE A C 1
ATOM 721 O O . ILE A 1 89 ? -33.388 -12.770 -1.392 1.00 72.50 89 ILE A O 1
ATOM 725 N N . ARG A 1 90 ? -34.906 -11.539 -2.488 1.00 78.38 90 ARG A N 1
ATOM 726 C CA . ARG A 1 90 ? -35.999 -11.812 -1.536 1.00 78.38 90 ARG A CA 1
ATOM 727 C C . ARG A 1 90 ? -36.384 -13.284 -1.465 1.00 78.38 90 ARG A C 1
ATOM 729 O O . ARG A 1 90 ? -36.605 -13.791 -0.368 1.00 78.38 90 ARG A O 1
ATOM 736 N N . ILE A 1 91 ? -36.436 -13.974 -2.600 1.00 80.12 91 ILE A N 1
ATOM 737 C CA . ILE A 1 91 ? -36.704 -15.416 -2.651 1.00 80.12 91 ILE A CA 1
ATOM 738 C C . ILE A 1 91 ? -35.592 -16.183 -1.930 1.00 80.12 91 ILE A C 1
ATOM 740 O O . ILE A 1 91 ? -35.884 -17.040 -1.098 1.00 80.12 91 ILE A O 1
ATOM 744 N N . LEU A 1 92 ? -34.326 -15.840 -2.183 1.00 72.75 92 LEU A N 1
ATOM 745 C CA . LEU A 1 92 ? -33.186 -16.470 -1.513 1.00 72.75 92 LEU A CA 1
ATOM 746 C C . LEU A 1 92 ? -33.233 -16.270 0.008 1.00 72.75 92 LEU A C 1
ATOM 748 O O . LEU A 1 92 ? -32.983 -17.217 0.750 1.00 72.75 92 LEU A O 1
ATOM 752 N N . LEU A 1 93 ? -33.619 -15.082 0.480 1.00 65.88 93 LEU A N 1
ATOM 753 C CA . LEU A 1 93 ? -33.784 -14.803 1.911 1.00 65.88 93 LEU A CA 1
ATOM 754 C C . LEU A 1 93 ? -34.946 -15.592 2.529 1.00 65.88 93 LEU A C 1
ATOM 756 O O . LEU A 1 93 ? -34.807 -16.139 3.621 1.00 65.88 93 LEU A O 1
ATOM 760 N N . VAL A 1 94 ? -36.075 -15.715 1.826 1.00 75.25 94 VAL A N 1
ATOM 761 C CA . VAL A 1 94 ? -37.195 -16.568 2.258 1.00 75.25 94 VAL A CA 1
ATOM 762 C C . VAL A 1 94 ? -36.755 -18.023 2.406 1.00 75.25 94 VAL A C 1
ATOM 764 O O . VAL A 1 94 ? -37.105 -18.662 3.396 1.00 75.25 94 VAL A O 1
ATOM 767 N N . LEU A 1 95 ? -35.959 -18.538 1.466 1.00 73.62 95 LEU A N 1
ATOM 768 C CA . LEU A 1 95 ? -35.448 -19.910 1.512 1.00 73.62 95 LEU A CA 1
ATOM 769 C C . LEU A 1 95 ? -34.420 -20.109 2.633 1.00 73.62 95 LEU A C 1
ATOM 771 O O . LEU A 1 95 ? -34.486 -21.106 3.351 1.00 73.62 95 LEU A O 1
ATOM 775 N N . ALA A 1 96 ? -33.499 -19.160 2.804 1.00 63.69 96 ALA A N 1
ATOM 776 C CA . ALA A 1 96 ? -32.435 -19.239 3.801 1.00 63.69 96 ALA A CA 1
ATOM 777 C C . ALA A 1 96 ? -32.959 -19.110 5.241 1.00 63.69 96 ALA A C 1
ATOM 779 O O . ALA A 1 96 ? -32.511 -19.839 6.125 1.00 63.69 96 ALA A O 1
ATOM 780 N N . TYR A 1 97 ? -33.929 -18.220 5.472 1.00 62.88 97 TYR A N 1
ATOM 781 C CA . TYR A 1 97 ? -34.384 -17.836 6.816 1.00 62.88 97 TYR A CA 1
ATOM 782 C C . TYR A 1 97 ? -35.835 -18.237 7.122 1.00 62.88 97 TYR A C 1
ATOM 784 O O . TYR A 1 97 ? -36.358 -17.924 8.189 1.00 62.88 97 TYR A O 1
ATOM 792 N N . ARG A 1 98 ? -36.497 -18.962 6.207 1.00 72.56 98 ARG A N 1
ATOM 793 C CA . ARG A 1 98 ? -37.887 -19.448 6.339 1.00 72.56 98 ARG A CA 1
ATOM 794 C C . ARG A 1 98 ? -38.909 -18.340 6.633 1.00 72.56 98 ARG A C 1
ATOM 796 O O . ARG A 1 98 ? -39.891 -18.559 7.342 1.00 72.56 98 ARG A O 1
ATOM 803 N N . HIS A 1 99 ? -38.694 -17.145 6.090 1.00 66.12 99 HIS A N 1
ATOM 804 C CA . HIS A 1 99 ? -39.621 -16.029 6.271 1.00 66.12 99 HIS A CA 1
ATOM 805 C C . HIS A 1 99 ? -40.944 -16.228 5.501 1.00 66.12 99 HIS A C 1
ATOM 807 O O . HIS A 1 99 ? -40.970 -16.944 4.500 1.00 66.12 99 HIS A O 1
ATOM 813 N N . PRO A 1 100 ? -42.049 -15.567 5.906 1.00 74.25 100 PRO A N 1
ATOM 814 C CA . PRO A 1 100 ? -43.315 -15.616 5.179 1.00 74.25 100 PRO A CA 1
ATOM 815 C C . PRO A 1 100 ? -43.154 -15.102 3.734 1.00 74.25 100 PRO A C 1
ATOM 817 O O . PRO A 1 100 ? -42.879 -13.911 3.549 1.00 74.25 100 PRO A O 1
ATOM 820 N N . PRO A 1 101 ? -43.371 -15.942 2.700 1.00 73.69 101 PRO A N 1
ATOM 821 C CA . PRO A 1 101 ? -43.029 -15.593 1.320 1.00 73.69 101 PRO A CA 1
ATOM 822 C C . PRO A 1 101 ? -43.732 -14.328 0.828 1.00 73.69 101 PRO A C 1
ATOM 824 O O . PRO A 1 101 ? -43.112 -13.457 0.227 1.00 73.69 101 PRO A O 1
ATOM 827 N N . PHE A 1 102 ? -45.021 -14.183 1.145 1.00 74.31 102 PHE A N 1
ATOM 828 C CA . PHE A 1 102 ? -45.817 -13.039 0.707 1.00 74.31 102 PHE A CA 1
ATOM 829 C C . PHE A 1 102 ? -45.298 -11.711 1.277 1.00 74.31 102 PHE A C 1
ATOM 831 O O . PHE A 1 102 ? -45.119 -10.742 0.543 1.00 74.31 102 PHE A O 1
ATOM 838 N N . VAL A 1 103 ? -44.991 -11.663 2.575 1.00 67.12 103 VAL A N 1
ATOM 839 C CA . VAL A 1 103 ? -44.526 -10.429 3.227 1.00 67.12 103 VAL A CA 1
ATOM 840 C C . VAL A 1 103 ? -43.117 -10.065 2.757 1.00 67.12 103 VAL A C 1
ATOM 842 O O . VAL A 1 103 ? -42.856 -8.908 2.433 1.00 67.12 103 VAL A O 1
ATOM 845 N N . SER A 1 104 ? -42.226 -11.052 2.669 1.00 70.94 104 SER A N 1
ATOM 846 C CA . SER A 1 104 ? -40.820 -10.829 2.326 1.00 70.94 104 SER A CA 1
ATOM 847 C C . SER A 1 104 ? -40.577 -10.584 0.839 1.00 70.94 104 SER A C 1
ATOM 849 O O . SER A 1 104 ? -39.618 -9.899 0.501 1.00 70.94 104 SER A O 1
ATOM 851 N N . ILE A 1 105 ? -41.415 -11.112 -0.055 1.00 75.44 105 ILE A N 1
ATOM 852 C CA . ILE A 1 105 ? -41.245 -10.941 -1.505 1.00 75.44 105 ILE A CA 1
ATOM 853 C C . ILE A 1 105 ? -42.136 -9.812 -2.017 1.00 75.44 105 ILE A C 1
ATOM 855 O O . ILE A 1 105 ? -41.642 -8.908 -2.684 1.00 75.44 105 ILE A O 1
ATOM 859 N N . VAL A 1 106 ? -43.428 -9.814 -1.678 1.00 74.31 106 VAL A N 1
ATOM 860 C CA . VAL A 1 106 ? -44.404 -8.881 -2.268 1.00 74.31 106 VAL A CA 1
ATOM 861 C C . VAL A 1 106 ? -44.438 -7.551 -1.517 1.00 74.31 106 VAL A C 1
ATOM 863 O O . VAL A 1 106 ? -44.404 -6.490 -2.132 1.00 74.31 106 VAL A O 1
ATOM 866 N N . LEU A 1 107 ? -44.465 -7.583 -0.182 1.00 77.38 107 LEU A N 1
ATOM 867 C CA . LEU A 1 107 ? -44.657 -6.375 0.633 1.00 77.38 107 LEU A CA 1
ATOM 868 C C . LEU A 1 107 ? -43.353 -5.690 1.069 1.00 77.38 107 LEU A C 1
ATOM 870 O O . LEU A 1 107 ? -43.401 -4.695 1.795 1.00 77.38 107 LEU A O 1
ATOM 874 N N . HIS A 1 108 ? -42.186 -6.164 0.630 1.00 74.25 108 HIS A N 1
ATOM 875 C CA . HIS A 1 108 ? -40.911 -5.616 1.096 1.00 74.25 108 HIS A CA 1
ATOM 876 C C . HIS A 1 108 ? -40.663 -4.128 0.772 1.00 74.25 108 HIS A C 1
ATOM 878 O O . HIS A 1 108 ? -40.065 -3.454 1.610 1.00 74.25 108 HIS A O 1
ATOM 884 N N . PRO A 1 109 ? -41.114 -3.532 -0.355 1.00 79.88 109 PRO A N 1
ATOM 885 C CA . PRO A 1 109 ? -40.893 -2.102 -0.572 1.00 79.88 109 PRO A CA 1
ATOM 886 C C . PRO A 1 109 ? -41.689 -1.272 0.445 1.00 79.88 109 PRO A C 1
ATOM 888 O O . PRO A 1 109 ? -41.213 -0.260 0.960 1.00 79.88 109 PRO A O 1
ATOM 891 N N . ILE A 1 110 ? -42.887 -1.751 0.798 1.00 78.44 110 ILE A N 1
ATOM 892 C CA . ILE A 1 110 ? -43.762 -1.149 1.807 1.00 78.44 110 ILE A CA 1
ATOM 893 C C . ILE A 1 110 ? -43.148 -1.307 3.201 1.00 78.44 110 ILE A C 1
ATOM 895 O O . ILE A 1 110 ? -43.139 -0.347 3.975 1.00 78.44 110 ILE A O 1
ATOM 899 N N . SER A 1 111 ? -42.585 -2.479 3.518 1.00 70.38 111 SER A N 1
ATOM 900 C CA . SER A 1 111 ? -41.911 -2.690 4.802 1.00 70.38 111 SER A CA 1
ATOM 901 C C . SER A 1 111 ? -40.702 -1.767 4.956 1.00 70.38 111 SER A C 1
ATOM 903 O O . SER A 1 111 ? -40.565 -1.138 5.999 1.00 70.38 111 SER A O 1
ATOM 905 N N . ILE A 1 112 ? -39.897 -1.568 3.906 1.00 73.62 112 ILE A N 1
ATOM 906 C CA . ILE A 1 112 ? -38.737 -0.660 3.919 1.00 73.62 112 ILE A CA 1
ATOM 907 C C . ILE A 1 112 ? -39.155 0.801 4.107 1.00 73.62 112 ILE A C 1
ATOM 909 O O . ILE A 1 112 ? -38.528 1.519 4.890 1.00 73.62 112 ILE A O 1
ATOM 913 N N . LEU A 1 113 ? -40.233 1.246 3.453 1.00 77.94 113 LEU A N 1
ATOM 914 C CA . LEU A 1 113 ? -40.802 2.581 3.675 1.00 77.94 113 LEU A CA 1
ATOM 915 C C . LEU A 1 113 ? -41.270 2.764 5.125 1.00 77.94 113 LEU A C 1
ATOM 917 O O . LEU A 1 113 ? -41.026 3.807 5.742 1.00 77.94 113 LEU A O 1
ATOM 921 N N . TYR A 1 114 ? -41.896 1.738 5.698 1.00 76.38 114 TYR A N 1
ATOM 922 C CA . TYR A 1 114 ? -42.307 1.744 7.097 1.00 76.38 114 TYR A CA 1
ATOM 923 C C . TYR A 1 114 ? -41.098 1.765 8.052 1.00 76.38 114 TYR A C 1
ATOM 925 O O . TYR A 1 114 ? -41.083 2.556 9.002 1.00 76.38 114 TYR A O 1
ATOM 933 N N . THR A 1 115 ? -40.033 1.009 7.760 1.00 69.38 115 THR A N 1
ATOM 934 C CA . THR A 1 115 ? -38.752 1.062 8.490 1.00 69.38 115 THR A CA 1
ATOM 935 C C . THR A 1 115 ? -38.154 2.455 8.448 1.00 69.38 115 THR A C 1
ATOM 937 O O . THR A 1 115 ? -37.765 2.981 9.487 1.00 69.38 115 THR A O 1
ATOM 940 N N . ALA A 1 116 ? -38.105 3.077 7.268 1.00 74.56 116 ALA A N 1
ATOM 941 C CA . ALA A 1 116 ? -37.575 4.423 7.097 1.00 74.56 116 ALA A CA 1
ATOM 942 C C . ALA A 1 116 ? -38.366 5.441 7.934 1.00 74.56 116 ALA A C 1
ATOM 944 O O . ALA A 1 116 ? -37.769 6.297 8.591 1.00 74.56 116 ALA A O 1
ATOM 945 N N . ARG A 1 117 ? -39.698 5.303 8.006 1.00 79.25 117 ARG A N 1
ATOM 946 C CA . ARG A 1 117 ? -40.555 6.134 8.869 1.00 79.25 117 ARG A CA 1
ATOM 947 C C . ARG A 1 117 ? -40.247 5.939 10.356 1.00 79.25 117 ARG A C 1
ATOM 949 O O . ARG A 1 117 ? -40.083 6.929 11.073 1.00 79.25 117 ARG A O 1
ATOM 956 N N . ILE A 1 118 ? -40.144 4.694 10.829 1.00 72.31 118 ILE A N 1
ATOM 957 C CA . ILE A 1 118 ? -39.797 4.397 12.232 1.00 72.31 118 ILE A CA 1
ATOM 958 C C . ILE A 1 118 ? -38.399 4.923 12.559 1.00 72.31 118 ILE A C 1
ATOM 960 O O . ILE A 1 118 ? -38.183 5.530 13.609 1.00 72.31 118 ILE A O 1
ATOM 964 N N . ALA A 1 119 ? -37.451 4.715 11.657 1.00 72.00 119 ALA A N 1
ATOM 965 C CA . ALA A 1 119 ? -36.083 5.164 11.800 1.00 72.00 119 ALA A CA 1
ATOM 966 C C . ALA A 1 119 ? -36.008 6.694 11.892 1.00 72.00 119 ALA A C 1
ATOM 968 O O . ALA A 1 119 ? -35.331 7.227 12.774 1.00 72.00 119 ALA A O 1
ATOM 969 N N . LEU A 1 120 ? -36.738 7.412 11.034 1.00 79.88 120 LEU A N 1
ATOM 970 C CA . LEU A 1 120 ? -36.803 8.874 11.051 1.00 79.88 120 LEU A CA 1
ATOM 971 C C . LEU A 1 120 ? -37.415 9.395 12.358 1.00 79.88 120 LEU A C 1
ATOM 973 O O . LEU A 1 120 ? -36.923 10.370 12.934 1.00 79.88 120 LEU A O 1
ATOM 977 N N . HIS A 1 121 ? -38.450 8.716 12.859 1.00 78.50 121 HIS A N 1
ATOM 978 C CA . HIS A 1 121 ? -39.017 8.998 14.173 1.00 78.50 121 HIS A CA 1
ATOM 979 C C . HIS A 1 121 ? -37.978 8.776 15.285 1.00 78.50 121 HIS A C 1
ATOM 981 O O . HIS A 1 121 ? -37.768 9.667 16.106 1.00 78.50 121 HIS A O 1
ATOM 987 N N . SER A 1 122 ? -37.247 7.656 15.252 1.00 72.31 122 SER A N 1
ATOM 988 C CA . SER A 1 122 ? -36.165 7.326 16.194 1.00 72.31 122 SER A CA 1
ATOM 989 C C . SER A 1 122 ? -35.056 8.391 16.209 1.00 72.31 122 SER A C 1
ATOM 991 O O . SER A 1 122 ? -34.633 8.853 17.273 1.00 72.31 122 SER A O 1
ATOM 993 N N . TRP A 1 123 ? -34.635 8.866 15.033 1.00 78.25 123 TRP A N 1
ATOM 994 C CA . TRP A 1 123 ? -33.673 9.962 14.893 1.00 78.25 123 TRP A CA 1
ATOM 995 C C . TRP A 1 123 ? -34.201 11.288 15.460 1.00 78.25 123 TRP A C 1
ATOM 997 O O . TRP A 1 123 ? -33.482 11.994 16.175 1.00 78.25 123 TRP A O 1
ATOM 1007 N N . ASN A 1 124 ? -35.463 11.628 15.189 1.00 78.69 124 ASN A N 1
ATOM 1008 C CA . ASN A 1 124 ? -36.090 12.835 15.728 1.00 78.69 124 ASN A CA 1
ATOM 1009 C C . ASN A 1 124 ? -36.233 12.779 17.258 1.00 78.69 124 ASN 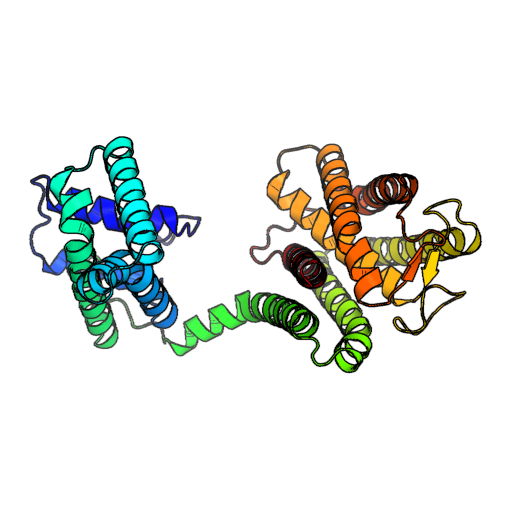A C 1
ATOM 1011 O O . ASN A 1 124 ? -35.947 13.777 17.925 1.00 78.69 124 ASN A O 1
ATOM 1015 N N . SER A 1 125 ? -36.596 11.627 17.828 1.00 71.81 125 SER A N 1
ATOM 1016 C CA . SER A 1 125 ? -36.629 11.407 19.281 1.00 71.81 125 SER A CA 1
ATOM 1017 C C . SER A 1 125 ? -35.240 11.558 19.915 1.00 71.81 125 SER A C 1
ATOM 1019 O O . SER A 1 125 ? -35.102 12.231 20.938 1.00 71.81 125 SER A O 1
ATOM 1021 N N . TYR A 1 126 ? -34.180 11.045 19.273 1.00 69.62 126 TYR A N 1
ATOM 1022 C CA . TYR A 1 126 ? -32.799 11.289 19.712 1.00 69.62 126 TYR A CA 1
ATOM 1023 C C . TYR A 1 126 ? -32.443 12.781 19.699 1.00 69.62 126 TYR A C 1
ATOM 1025 O O . TYR A 1 126 ? -31.880 13.296 20.669 1.00 69.62 126 TYR A O 1
ATOM 1033 N N . ARG A 1 127 ? -32.789 13.510 18.627 1.00 68.56 127 ARG A N 1
ATOM 1034 C CA . ARG A 1 127 ? -32.495 14.952 18.532 1.00 68.56 127 ARG A CA 1
ATOM 1035 C C . ARG A 1 127 ? -33.149 15.755 19.658 1.00 68.56 127 ARG A C 1
ATOM 1037 O O . ARG A 1 127 ? -32.494 16.660 20.187 1.00 68.56 127 ARG A O 1
ATOM 1044 N N . LYS A 1 128 ? -34.378 15.382 20.031 1.00 72.12 128 LYS A N 1
ATOM 1045 C CA . LYS A 1 128 ? -35.169 15.969 21.126 1.00 72.12 128 LYS A CA 1
ATOM 1046 C C . LYS A 1 128 ? -34.717 15.532 22.530 1.00 72.12 128 LYS A C 1
ATOM 1048 O O . LYS A 1 128 ? -35.211 16.079 23.505 1.00 72.12 128 LYS A O 1
ATOM 1053 N N . GLY A 1 129 ? -33.768 14.596 22.648 1.00 65.12 129 GLY A N 1
ATOM 1054 C CA . GLY A 1 129 ? -33.208 14.161 23.934 1.00 65.12 129 GLY A CA 1
ATOM 1055 C C . GLY A 1 129 ? -34.113 13.230 24.748 1.00 65.12 129 GLY A C 1
ATOM 1056 O O . GLY A 1 129 ? -33.883 13.065 25.940 1.00 65.12 129 GLY A O 1
ATOM 1057 N N . SER A 1 130 ? -35.121 12.609 24.128 1.00 59.25 130 SER A N 1
ATOM 1058 C CA . SER A 1 130 ? -36.148 11.818 24.822 1.00 59.25 130 SER A CA 1
ATOM 1059 C C . SER A 1 130 ? -35.857 10.311 24.905 1.00 59.25 130 SER A C 1
ATOM 1061 O O . SER A 1 130 ? -36.744 9.528 25.245 1.00 59.25 130 SER A O 1
ATOM 1063 N N . ILE A 1 131 ? -34.635 9.864 24.583 1.00 58.75 131 ILE A N 1
ATOM 1064 C CA . ILE A 1 131 ? -34.310 8.429 24.566 1.00 58.75 131 ILE A CA 1
ATOM 1065 C C . ILE A 1 131 ? -33.921 7.940 25.965 1.00 58.75 131 ILE A C 1
ATOM 1067 O O . ILE A 1 131 ? -32.876 8.298 26.510 1.00 58.75 131 ILE A O 1
ATOM 1071 N N . ILE A 1 132 ? -34.766 7.064 26.511 1.00 54.53 132 ILE A N 1
ATOM 1072 C CA . ILE A 1 132 ? -34.563 6.334 27.764 1.00 54.53 132 ILE A CA 1
ATOM 1073 C C . ILE A 1 132 ? -34.261 4.871 27.414 1.00 54.53 132 ILE A C 1
ATOM 1075 O O . ILE A 1 132 ? -35.077 4.212 26.768 1.00 54.53 132 ILE A O 1
ATOM 1079 N N . TRP A 1 133 ? -33.111 4.350 27.846 1.00 50.72 133 TRP A N 1
ATOM 1080 C CA . TRP A 1 133 ? -32.698 2.958 27.645 1.00 50.72 133 TRP A CA 1
ATOM 1081 C C . TRP A 1 133 ? -32.593 2.230 28.984 1.00 50.72 133 TRP A C 1
ATOM 1083 O O . TRP A 1 133 ? -31.883 2.680 29.884 1.00 50.72 133 TRP A O 1
ATOM 1093 N N . LYS A 1 134 ? -33.326 1.116 29.135 1.00 51.00 134 LYS A N 1
ATOM 1094 C CA . LYS A 1 134 ? -33.451 0.360 30.400 1.00 51.00 134 LYS A CA 1
ATOM 1095 C C . LYS A 1 134 ? -33.673 1.283 31.620 1.00 51.00 134 LYS A C 1
ATOM 1097 O O . LYS A 1 134 ? -32.955 1.195 32.610 1.00 51.00 134 LYS A O 1
ATOM 1102 N N . GLY A 1 135 ? -34.606 2.234 31.506 1.00 54.97 135 GLY A N 1
ATOM 1103 C CA . GLY A 1 135 ? -34.946 3.180 32.581 1.00 54.97 135 GLY A CA 1
ATOM 1104 C C . GLY A 1 135 ? -33.962 4.338 32.801 1.00 54.97 135 GLY A C 1
ATOM 1105 O O . GLY A 1 135 ? -34.185 5.151 33.690 1.00 54.97 135 GLY A O 1
ATOM 1106 N N . ARG A 1 136 ? -32.893 4.464 32.000 1.00 50.00 136 ARG A N 1
ATOM 1107 C CA . ARG A 1 136 ? -31.901 5.549 32.111 1.00 50.00 136 ARG A CA 1
ATOM 1108 C C . ARG A 1 136 ? -31.935 6.456 30.886 1.00 50.00 136 ARG A C 1
ATOM 1110 O O . ARG A 1 136 ? -31.881 5.969 29.760 1.00 50.00 136 ARG A O 1
ATOM 1117 N N . ALA A 1 137 ? -31.994 7.771 31.086 1.00 57.84 137 ALA A N 1
ATOM 1118 C CA . ALA A 1 137 ? -31.859 8.731 29.993 1.00 57.84 137 ALA A CA 1
ATOM 1119 C C . ALA A 1 137 ? -30.456 8.621 29.370 1.00 57.84 137 ALA A C 1
ATOM 1121 O O . ALA A 1 137 ? -29.446 8.733 30.073 1.00 57.84 137 ALA A O 1
ATOM 1122 N N . ILE A 1 138 ? -30.375 8.406 28.055 1.00 56.25 138 ILE A N 1
ATOM 1123 C CA . ILE A 1 138 ? -29.092 8.453 27.350 1.00 56.25 138 ILE A CA 1
ATOM 1124 C C . ILE A 1 138 ? -28.683 9.925 27.262 1.00 56.25 138 ILE A C 1
ATOM 1126 O O . ILE A 1 138 ? -29.277 10.699 26.510 1.00 56.25 138 ILE A O 1
ATOM 1130 N N . LYS A 1 139 ? -27.654 10.330 28.021 1.00 54.94 139 LYS A N 1
ATOM 1131 C CA . LYS A 1 139 ? -27.068 11.670 27.875 1.00 54.94 139 LYS A CA 1
ATOM 1132 C C . LYS A 1 139 ? -26.618 11.859 26.426 1.00 54.94 139 LYS A C 1
ATOM 1134 O O . LYS A 1 139 ? -25.873 11.043 25.884 1.00 54.94 139 LYS A O 1
ATOM 1139 N N . LYS A 1 140 ? -27.051 12.964 25.816 1.00 53.66 140 LYS A N 1
ATOM 1140 C CA . LYS A 1 140 ? -26.645 13.405 24.478 1.00 53.66 140 LYS A CA 1
ATOM 1141 C C . LYS A 1 140 ? -25.125 13.589 24.466 1.00 53.66 140 LYS A C 1
ATOM 1143 O O . LYS A 1 140 ? -24.619 14.635 24.863 1.00 53.66 140 LYS A O 1
ATOM 1148 N N . ARG A 1 141 ? -24.375 12.562 24.052 1.00 50.22 141 ARG A N 1
ATOM 1149 C CA . ARG A 1 141 ? -22.940 12.708 23.781 1.00 50.22 141 ARG A CA 1
ATOM 1150 C C . ARG A 1 141 ? -22.831 13.715 22.638 1.00 50.22 141 ARG A C 1
ATOM 1152 O O . ARG A 1 141 ? -23.508 13.555 21.624 1.00 50.22 141 ARG A O 1
ATOM 1159 N N . GLY A 1 142 ? -22.077 14.796 22.832 1.00 49.25 142 GLY A N 1
ATOM 1160 C CA . GLY A 1 142 ? -22.013 15.886 21.861 1.00 49.25 142 GLY A CA 1
ATOM 1161 C C . GLY A 1 142 ? -21.699 15.349 20.463 1.00 49.25 142 GLY A C 1
ATOM 1162 O O . GLY A 1 142 ? -20.684 14.684 20.270 1.00 49.25 142 GLY A O 1
ATOM 1163 N N . LYS A 1 143 ? -22.563 15.636 19.479 1.00 44.97 143 LYS A N 1
ATOM 1164 C CA . LYS A 1 143 ? -22.375 15.260 18.063 1.00 44.97 143 LYS A CA 1
ATOM 1165 C C . LYS A 1 143 ? -21.007 15.730 17.533 1.00 44.97 143 LYS A C 1
ATOM 1167 O O . LYS A 1 143 ? -20.381 15.038 16.737 1.00 44.97 143 LYS A O 1
ATOM 1172 N N . HIS A 1 144 ? -20.514 16.857 18.057 1.00 48.06 144 HIS A N 1
ATOM 1173 C CA . HIS A 1 144 ? -19.167 17.371 17.805 1.00 48.06 144 HIS A CA 1
ATOM 1174 C C . HIS A 1 144 ? -18.049 16.454 18.318 1.00 48.06 144 HIS A C 1
ATOM 1176 O O . HIS A 1 144 ? -17.026 16.333 17.657 1.00 48.06 144 HIS A O 1
ATOM 1182 N N . THR A 1 145 ? -18.224 15.784 19.458 1.00 52.62 145 THR A N 1
ATOM 1183 C CA . THR A 1 145 ? -17.178 14.968 20.089 1.00 52.62 145 THR A CA 1
ATOM 1184 C C . THR A 1 145 ? -16.985 13.633 19.371 1.00 52.62 145 THR A C 1
ATOM 1186 O O . THR A 1 145 ? -15.847 13.231 19.161 1.00 52.62 145 THR A O 1
ATOM 1189 N N . MET A 1 146 ? -18.063 12.968 18.929 1.00 47.25 146 MET A N 1
ATOM 1190 C CA . MET A 1 146 ? -17.949 11.680 18.220 1.00 47.25 146 MET A CA 1
ATOM 1191 C C . MET A 1 146 ? -17.499 11.825 16.766 1.00 47.25 146 MET A C 1
ATOM 1193 O O . MET A 1 146 ? -16.671 11.041 16.325 1.00 47.25 146 MET A O 1
ATOM 1197 N N . MET A 1 147 ? -17.981 12.834 16.029 1.00 50.41 147 MET A N 1
ATOM 1198 C CA . MET A 1 147 ? -17.498 13.082 14.664 1.00 50.41 147 MET A CA 1
ATOM 1199 C C . MET A 1 147 ? -16.020 13.483 14.680 1.00 50.41 147 MET A C 1
ATOM 1201 O O . MET A 1 147 ? -15.235 12.956 13.898 1.00 50.41 147 MET A O 1
ATOM 1205 N N . LYS A 1 148 ? -15.620 14.326 15.643 1.00 54.50 148 LYS A N 1
ATOM 1206 C CA . LYS A 1 148 ? -14.209 14.622 15.903 1.00 54.50 148 LYS A CA 1
ATOM 1207 C C . LYS A 1 148 ? -13.430 13.342 16.211 1.00 54.50 148 LYS A C 1
ATOM 1209 O O . LYS A 1 148 ? -12.398 13.136 15.598 1.00 54.50 148 LYS A O 1
ATOM 1214 N N . GLN A 1 149 ? -13.947 12.451 17.057 1.00 57.47 149 GLN A N 1
ATOM 1215 C CA . GLN A 1 149 ? -13.284 11.185 17.385 1.00 57.47 149 GLN A CA 1
ATOM 1216 C C . GLN A 1 149 ? -13.181 10.223 16.186 1.00 57.47 149 GLN A C 1
ATOM 1218 O O . GLN A 1 149 ? -12.138 9.606 15.996 1.00 57.47 149 GLN A O 1
ATOM 1223 N N . PHE A 1 150 ? -14.214 10.121 15.345 1.00 64.31 150 PHE A N 1
ATOM 1224 C CA . PHE A 1 150 ? -14.185 9.311 14.124 1.00 64.31 150 PHE A CA 1
ATOM 1225 C C . PHE A 1 150 ? -13.130 9.824 13.145 1.00 64.31 150 PHE A C 1
ATOM 1227 O O . PHE A 1 150 ? -12.269 9.054 12.734 1.00 64.31 150 PHE A O 1
ATOM 1234 N N . PHE A 1 151 ? -13.138 11.122 12.823 1.00 60.34 151 PHE A N 1
ATOM 1235 C CA . PHE A 1 151 ? -12.126 11.709 11.940 1.00 60.34 151 PHE A CA 1
ATOM 1236 C C . PHE A 1 151 ? -10.727 11.706 12.572 1.00 60.34 151 PHE A C 1
ATOM 1238 O O . PHE A 1 151 ? -9.749 11.521 11.861 1.00 60.34 151 PHE A O 1
ATOM 1245 N N . GLN A 1 152 ? -10.608 11.817 13.896 1.00 62.66 152 GLN A N 1
ATOM 1246 C CA . GLN A 1 152 ? -9.333 11.615 14.596 1.00 62.66 152 GLN A CA 1
ATOM 1247 C C . GLN A 1 152 ? -8.819 10.175 14.475 1.00 62.66 152 GLN A C 1
ATOM 1249 O O . GLN A 1 152 ? -7.614 9.967 14.485 1.00 62.66 152 GLN A O 1
ATOM 1254 N N . THR A 1 153 ? -9.715 9.191 14.368 1.00 66.69 153 THR A N 1
ATOM 1255 C CA . THR A 1 153 ? -9.342 7.769 14.300 1.00 66.69 153 THR A CA 1
ATOM 1256 C C . THR A 1 153 ? -9.105 7.305 12.861 1.00 66.69 153 THR A C 1
ATOM 1258 O O . THR A 1 153 ? -8.142 6.603 12.593 1.00 66.69 153 THR A O 1
ATOM 1261 N N . TYR A 1 154 ? -9.972 7.691 11.923 1.00 79.44 154 TYR A N 1
ATOM 1262 C CA . TYR A 1 154 ? -9.986 7.169 10.550 1.00 79.44 154 TYR A CA 1
ATOM 1263 C C . TYR A 1 154 ? -9.751 8.237 9.482 1.00 79.44 154 TYR A C 1
ATOM 1265 O O . TYR A 1 154 ? -9.659 7.902 8.305 1.00 79.44 154 TYR A O 1
ATOM 1273 N N . GLY A 1 155 ? -9.652 9.516 9.851 1.00 72.94 155 GLY A N 1
ATOM 1274 C CA . GLY A 1 155 ? -9.524 10.614 8.890 1.00 72.94 155 GLY A CA 1
ATOM 1275 C C . GLY A 1 155 ? -8.296 10.479 7.995 1.00 72.94 155 GLY A C 1
ATOM 1276 O O . GLY A 1 155 ? -8.405 10.715 6.798 1.00 72.94 155 GLY A O 1
ATOM 1277 N N . LEU A 1 156 ? -7.167 10.017 8.543 1.00 78.00 156 LEU A N 1
ATOM 1278 C CA . LEU A 1 156 ? -5.960 9.745 7.759 1.00 78.00 156 LEU A CA 1
ATOM 1279 C C . LEU A 1 156 ? -6.175 8.613 6.745 1.00 78.00 156 LEU A C 1
ATOM 1281 O O . LEU A 1 156 ? -5.809 8.757 5.586 1.00 78.00 156 LEU A O 1
ATOM 1285 N N . ILE A 1 157 ? -6.811 7.513 7.160 1.00 85.69 157 ILE A N 1
ATOM 1286 C CA . ILE A 1 157 ? -7.116 6.382 6.271 1.00 85.69 157 ILE A CA 1
ATOM 1287 C C . ILE A 1 157 ? -8.036 6.849 5.140 1.00 85.69 157 ILE A C 1
ATOM 1289 O O . ILE A 1 157 ? -7.741 6.615 3.972 1.00 85.69 157 ILE A O 1
ATOM 1293 N N . ILE A 1 158 ? -9.113 7.567 5.472 1.00 79.88 158 ILE A N 1
ATOM 1294 C CA . ILE A 1 158 ? -10.044 8.129 4.485 1.00 79.88 158 ILE A CA 1
ATOM 1295 C C . ILE A 1 158 ? -9.300 9.048 3.514 1.00 79.88 158 ILE A C 1
ATOM 1297 O O . ILE A 1 158 ? -9.494 8.929 2.309 1.00 79.88 158 ILE A O 1
ATOM 1301 N N . LEU A 1 159 ? -8.430 9.927 4.019 1.00 78.00 159 LEU A N 1
ATOM 1302 C CA . LEU A 1 159 ? -7.643 10.835 3.188 1.00 78.00 159 LEU A CA 1
ATOM 1303 C C . LEU A 1 159 ? -6.741 10.074 2.210 1.00 78.00 159 LEU A C 1
ATOM 1305 O O . LEU A 1 159 ? -6.725 10.419 1.033 1.00 78.00 159 LEU A O 1
ATOM 1309 N N . ILE A 1 160 ? -6.048 9.027 2.670 1.00 81.62 160 ILE A N 1
ATOM 1310 C CA . ILE A 1 160 ? -5.207 8.178 1.813 1.00 81.62 160 ILE A CA 1
ATOM 1311 C C . ILE A 1 160 ? -6.046 7.588 0.672 1.00 81.62 160 ILE A C 1
ATOM 1313 O O . ILE A 1 160 ? -5.696 7.768 -0.490 1.00 81.62 160 ILE A O 1
ATOM 1317 N N . TYR A 1 161 ? -7.187 6.955 0.968 1.00 88.94 161 TYR A N 1
ATOM 1318 C CA . TYR A 1 161 ? -8.048 6.398 -0.085 1.00 88.94 161 TYR A CA 1
ATOM 1319 C C . TYR A 1 161 ? -8.592 7.470 -1.029 1.00 88.94 161 TYR A C 1
ATOM 1321 O O . TYR A 1 161 ? -8.589 7.259 -2.236 1.00 88.94 161 TYR A O 1
ATOM 1329 N N . VAL A 1 162 ? -9.038 8.616 -0.507 1.00 81.19 162 VAL A N 1
ATOM 1330 C CA . VAL A 1 162 ? -9.564 9.712 -1.332 1.00 81.19 162 VAL A CA 1
ATOM 1331 C C . VAL A 1 162 ? -8.497 10.223 -2.296 1.00 81.19 162 VAL A C 1
ATOM 1333 O O . VAL A 1 162 ? -8.781 10.341 -3.483 1.00 81.19 162 VAL A O 1
ATOM 1336 N N . VAL A 1 163 ? -7.272 10.473 -1.825 1.00 80.25 163 VAL A N 1
ATOM 1337 C CA . VAL A 1 163 ? -6.169 10.944 -2.678 1.00 80.25 163 VAL A CA 1
ATOM 1338 C C . VAL A 1 163 ? -5.844 9.919 -3.768 1.00 80.25 163 VAL A C 1
ATOM 1340 O O . VAL A 1 163 ? -5.761 10.288 -4.938 1.00 80.25 163 VAL A O 1
ATOM 1343 N N . MET A 1 164 ? -5.729 8.635 -3.414 1.00 89.19 164 MET A N 1
ATOM 1344 C CA . MET A 1 164 ? -5.386 7.576 -4.371 1.00 89.19 164 MET A CA 1
ATOM 1345 C C . MET A 1 164 ? -6.504 7.329 -5.396 1.00 89.19 164 MET A C 1
ATOM 1347 O O . MET A 1 164 ? -6.234 7.208 -6.589 1.00 89.19 164 MET A O 1
ATOM 1351 N N . ILE A 1 165 ? -7.769 7.316 -4.966 1.00 85.81 165 ILE A N 1
ATOM 1352 C CA . ILE A 1 165 ? -8.922 7.136 -5.862 1.00 85.81 165 ILE A CA 1
ATOM 1353 C C . ILE A 1 165 ? -9.072 8.336 -6.799 1.00 85.81 165 ILE A C 1
ATOM 1355 O O . ILE A 1 165 ? -9.249 8.144 -7.999 1.00 85.81 165 ILE A O 1
ATOM 1359 N N . LEU A 1 166 ? -8.973 9.568 -6.284 1.00 82.31 166 LEU A N 1
ATOM 1360 C CA . LEU A 1 166 ? -9.049 10.769 -7.121 1.00 82.31 166 LEU A CA 1
ATOM 1361 C C . LEU A 1 166 ? -7.912 10.812 -8.143 1.00 82.31 166 LEU A C 1
ATOM 1363 O O . LEU A 1 166 ? -8.171 11.124 -9.300 1.00 82.31 166 LEU A O 1
ATOM 1367 N N . GLY A 1 167 ? -6.691 10.434 -7.751 1.00 81.25 167 GLY A N 1
ATOM 1368 C CA . GLY A 1 167 ? -5.565 10.318 -8.678 1.00 81.25 167 GLY A CA 1
ATOM 1369 C C . GLY A 1 167 ? -5.832 9.325 -9.814 1.00 81.25 167 GLY A C 1
ATOM 1370 O O . GLY A 1 167 ? -5.557 9.634 -10.973 1.00 81.25 167 GLY A O 1
ATOM 1371 N N . GLY A 1 168 ? -6.413 8.160 -9.503 1.00 85.88 168 GLY A N 1
ATOM 1372 C CA . GLY A 1 168 ? -6.801 7.164 -10.509 1.00 85.88 168 GLY A CA 1
ATOM 1373 C C . GLY A 1 168 ? -7.920 7.661 -11.432 1.00 85.88 168 GLY A C 1
ATOM 1374 O O . GLY A 1 168 ? -7.826 7.523 -12.648 1.00 85.88 168 GLY A O 1
ATOM 1375 N N . ILE A 1 169 ? -8.945 8.318 -10.875 1.00 84.44 169 ILE A N 1
ATOM 1376 C CA . ILE A 1 169 ? -10.044 8.920 -11.651 1.00 84.44 169 ILE A CA 1
ATOM 1377 C C . ILE A 1 169 ? -9.533 10.037 -12.569 1.00 84.44 169 ILE A C 1
ATOM 1379 O O . ILE A 1 169 ? -9.974 10.131 -13.711 1.00 84.44 169 ILE A O 1
ATOM 1383 N N . TRP A 1 170 ? -8.606 10.880 -12.105 1.00 86.00 170 TRP A N 1
ATOM 1384 C CA . TRP A 1 170 ? -7.997 11.908 -12.951 1.00 86.00 170 TRP A CA 1
ATOM 1385 C C . TRP A 1 170 ? -7.260 11.297 -14.135 1.00 86.00 170 TRP A C 1
ATOM 1387 O O . TRP A 1 170 ? -7.429 11.784 -15.249 1.00 86.00 170 TRP A O 1
ATOM 1397 N N . HIS A 1 171 ? -6.516 10.211 -13.912 1.00 85.00 171 HIS A N 1
ATOM 1398 C CA . HIS A 1 171 ? -5.859 9.490 -14.997 1.00 85.00 171 HIS A CA 1
ATOM 1399 C C . HIS A 1 171 ? -6.874 8.939 -16.011 1.00 85.00 171 HIS A C 1
ATOM 1401 O O . HIS A 1 171 ? -6.745 9.224 -17.198 1.00 85.00 171 HIS A O 1
ATOM 1407 N N . LEU A 1 172 ? -7.927 8.257 -15.542 1.00 85.81 172 LEU A N 1
ATOM 1408 C CA . LEU A 1 172 ? -9.013 7.737 -16.389 1.00 85.81 172 LEU A CA 1
ATOM 1409 C C . LEU A 1 172 ? -9.714 8.827 -17.206 1.00 85.81 172 LEU A C 1
ATOM 1411 O O . LEU A 1 172 ? -10.088 8.615 -18.355 1.00 85.81 172 LEU A O 1
ATOM 1415 N N . ALA A 1 173 ? -9.891 10.007 -16.619 1.00 86.75 173 ALA A N 1
ATOM 1416 C CA . ALA A 1 173 ? -10.498 11.149 -17.291 1.00 86.75 173 ALA A CA 1
ATOM 1417 C C . ALA A 1 173 ? -9.534 11.875 -18.253 1.00 86.75 173 ALA A C 1
ATOM 1419 O O . ALA A 1 173 ? -9.935 12.857 -18.877 1.00 86.75 173 ALA A O 1
ATOM 1420 N N . GLY A 1 174 ? -8.265 11.456 -18.346 1.00 87.06 174 GLY A N 1
ATOM 1421 C CA . GLY A 1 174 ? -7.230 12.155 -19.114 1.00 87.06 174 GLY A CA 1
ATOM 1422 C C . GLY A 1 174 ? -6.864 13.532 -18.542 1.00 87.06 174 GLY A C 1
ATOM 1423 O O . GLY A 1 174 ? -6.344 14.389 -19.256 1.00 87.06 174 GLY A O 1
ATOM 1424 N N . LEU A 1 175 ? -7.150 13.777 -17.261 1.00 81.25 175 LEU A N 1
ATOM 1425 C CA . LEU A 1 175 ? -6.952 15.061 -16.589 1.00 81.25 175 LEU A CA 1
ATOM 1426 C C . LEU A 1 175 ? -5.660 15.071 -15.762 1.00 81.25 175 LEU A C 1
ATOM 1428 O O . LEU A 1 175 ? -5.239 14.064 -15.200 1.00 81.25 175 LEU A O 1
ATOM 1432 N N . PHE A 1 176 ? -5.047 16.252 -15.641 1.00 78.38 176 PHE A N 1
ATOM 1433 C CA . PHE A 1 176 ? -3.937 16.525 -14.713 1.00 78.38 176 PHE A CA 1
ATOM 1434 C C . PHE A 1 176 ? -2.710 15.601 -14.835 1.00 78.38 176 PHE A C 1
ATOM 1436 O O . PHE A 1 176 ? -1.938 15.501 -13.887 1.00 78.38 176 PHE A O 1
ATOM 1443 N N . HIS A 1 177 ? -2.473 14.974 -15.992 1.00 78.75 177 HIS A N 1
ATOM 1444 C CA . HIS A 1 177 ? -1.405 13.980 -16.185 1.00 78.75 177 HIS A CA 1
ATOM 1445 C C . HIS A 1 177 ? -0.027 14.446 -15.668 1.00 78.75 177 HIS A C 1
ATOM 1447 O O . HIS A 1 177 ? 0.582 13.789 -14.826 1.00 78.75 177 HIS A O 1
ATOM 1453 N N . LYS A 1 178 ? 0.420 15.639 -16.087 1.00 78.94 178 LYS A N 1
ATOM 1454 C CA . LYS A 1 178 ? 1.705 16.221 -15.660 1.00 78.94 178 LYS A CA 1
ATOM 1455 C C . LYS A 1 178 ? 1.746 16.529 -14.159 1.00 78.94 178 LYS A C 1
ATOM 1457 O O . LYS A 1 178 ? 2.767 16.328 -13.510 1.00 78.94 178 LYS A O 1
ATOM 1462 N N . THR A 1 179 ? 0.638 17.009 -13.596 1.00 77.06 179 THR A N 1
ATOM 1463 C CA . THR A 1 179 ? 0.525 17.280 -12.157 1.00 77.06 179 THR A CA 1
ATOM 1464 C C . THR A 1 179 ? 0.611 15.983 -11.357 1.00 77.06 179 THR A C 1
ATOM 1466 O O . THR A 1 179 ? 1.355 15.924 -10.382 1.00 77.06 179 THR A O 1
ATOM 1469 N N . SER A 1 180 ? -0.086 14.933 -11.795 1.00 73.50 180 SER A N 1
ATOM 1470 C CA . SER A 1 180 ? -0.046 13.610 -11.170 1.00 73.50 180 SER A CA 1
ATOM 1471 C C . SER A 1 180 ? 1.366 13.024 -11.177 1.00 73.50 180 SER A C 1
ATOM 1473 O O . SER A 1 180 ? 1.815 12.549 -10.140 1.00 73.50 180 SER A O 1
ATOM 1475 N N . GLN A 1 181 ? 2.100 13.137 -12.290 1.00 77.50 181 GLN A N 1
ATOM 1476 C CA . GLN A 1 181 ? 3.501 12.705 -12.387 1.00 77.50 181 GLN A CA 1
ATOM 1477 C C . GLN A 1 181 ? 4.413 13.428 -11.383 1.00 77.50 181 GLN A C 1
ATOM 1479 O O . GLN A 1 181 ? 5.156 12.782 -10.648 1.00 77.50 181 GLN A O 1
ATOM 1484 N N . ILE A 1 182 ? 4.310 14.759 -11.291 1.00 77.38 182 ILE A N 1
ATOM 1485 C CA . ILE A 1 182 ? 5.121 15.569 -10.364 1.00 77.38 182 ILE A CA 1
ATOM 1486 C C . ILE A 1 182 ? 4.812 15.228 -8.901 1.00 77.38 182 ILE A C 1
ATOM 1488 O O . ILE A 1 182 ? 5.716 15.165 -8.069 1.00 77.38 182 ILE A O 1
ATOM 1492 N N . LEU A 1 183 ? 3.535 15.024 -8.569 1.00 80.81 183 LEU A N 1
ATOM 1493 C CA . LEU A 1 183 ? 3.104 14.768 -7.194 1.00 80.81 183 LEU A CA 1
ATOM 1494 C C . LEU A 1 183 ? 3.313 13.316 -6.751 1.00 80.81 183 LEU A C 1
ATOM 1496 O O . LEU A 1 183 ? 3.298 13.054 -5.547 1.00 80.81 183 LEU A O 1
ATOM 1500 N N . TYR A 1 184 ? 3.541 12.387 -7.681 1.00 83.62 184 TYR A N 1
ATOM 1501 C CA . TYR A 1 184 ? 3.654 10.965 -7.367 1.00 83.62 184 TYR A CA 1
ATOM 1502 C C . TYR A 1 184 ? 4.864 10.645 -6.478 1.00 83.62 184 TYR A C 1
ATOM 1504 O O . TYR A 1 184 ? 4.729 9.940 -5.477 1.00 83.62 184 TYR A O 1
ATOM 1512 N N . VAL A 1 185 ? 6.037 11.215 -6.782 1.00 83.19 185 VAL A N 1
ATOM 1513 C CA . VAL A 1 185 ? 7.251 11.003 -5.974 1.00 83.19 185 VAL A CA 1
ATOM 1514 C C . VAL A 1 185 ? 7.081 11.531 -4.538 1.00 83.19 185 VAL A C 1
ATOM 1516 O O . VAL A 1 185 ? 7.259 10.745 -3.601 1.00 83.19 185 VAL A O 1
ATOM 1519 N N . PRO A 1 186 ? 6.676 12.802 -4.314 1.00 81.50 186 PRO A N 1
ATOM 1520 C CA . PRO A 1 186 ? 6.361 13.297 -2.974 1.00 81.50 186 PRO A CA 1
ATOM 1521 C C . PRO A 1 186 ? 5.303 12.463 -2.246 1.00 81.50 186 PRO A C 1
ATOM 1523 O O . PRO A 1 186 ? 5.421 12.248 -1.040 1.00 81.50 186 PRO A O 1
ATOM 1526 N N . LEU A 1 187 ? 4.287 11.970 -2.962 1.00 83.00 187 LEU A N 1
ATOM 1527 C CA . LEU A 1 187 ? 3.239 11.133 -2.386 1.00 83.00 187 LEU A CA 1
ATOM 1528 C C . LEU A 1 187 ? 3.797 9.802 -1.865 1.00 83.00 187 LEU A C 1
ATOM 1530 O O . LEU A 1 187 ? 3.512 9.443 -0.725 1.00 83.00 187 LEU A O 1
ATOM 1534 N N . LEU A 1 188 ? 4.633 9.099 -2.632 1.00 86.44 188 LEU A N 1
ATOM 1535 C CA . LEU A 1 188 ? 5.255 7.850 -2.171 1.00 86.44 188 LEU A CA 1
ATOM 1536 C C . LEU A 1 188 ? 6.151 8.057 -0.940 1.00 86.44 188 LEU A C 1
ATOM 1538 O O . LEU A 1 188 ? 6.102 7.256 -0.001 1.00 86.44 188 LEU A O 1
ATOM 1542 N N . VAL A 1 189 ? 6.919 9.151 -0.908 1.00 81.62 189 VAL A N 1
ATOM 1543 C CA . VAL A 1 189 ? 7.751 9.523 0.252 1.00 81.62 189 VAL A CA 1
ATOM 1544 C C . VAL A 1 189 ? 6.886 9.871 1.466 1.00 81.62 189 VAL A C 1
ATOM 1546 O O . VAL A 1 189 ? 7.215 9.489 2.593 1.00 81.62 189 VAL A O 1
ATOM 1549 N N . LEU A 1 190 ? 5.753 10.548 1.264 1.00 82.19 190 LEU A N 1
ATOM 1550 C CA . LEU A 1 190 ? 4.787 10.832 2.324 1.00 82.19 190 LEU A CA 1
ATOM 1551 C C . LEU A 1 190 ? 4.178 9.542 2.889 1.00 82.19 190 LEU A C 1
ATOM 1553 O O . LEU A 1 190 ? 4.143 9.373 4.107 1.00 82.19 190 LEU A O 1
ATOM 1557 N N . LEU A 1 191 ? 3.744 8.615 2.031 1.00 85.06 191 LEU A N 1
ATOM 1558 C CA . LEU A 1 191 ? 3.215 7.312 2.451 1.00 85.06 191 LEU A CA 1
ATOM 1559 C C . LEU A 1 191 ? 4.264 6.508 3.236 1.00 85.06 191 LEU A C 1
ATOM 1561 O O . LEU A 1 191 ? 3.948 5.944 4.286 1.00 85.06 191 LEU A O 1
ATOM 1565 N N . PHE A 1 192 ? 5.526 6.548 2.799 1.00 91.06 192 PHE A N 1
ATOM 1566 C CA . PHE A 1 192 ? 6.642 5.953 3.536 1.00 91.06 192 PHE A CA 1
ATOM 1567 C C . PHE A 1 192 ? 6.841 6.610 4.901 1.00 91.06 192 PHE A C 1
ATOM 1569 O O . PHE A 1 192 ? 6.971 5.918 5.909 1.00 91.06 192 PHE A O 1
ATOM 1576 N N . SER A 1 193 ? 6.790 7.938 4.961 1.00 79.75 193 SER A N 1
ATOM 1577 C CA . SER A 1 193 ? 6.931 8.686 6.213 1.00 79.75 193 SER A CA 1
ATOM 1578 C C . SER A 1 193 ? 5.807 8.356 7.201 1.00 79.75 193 SER A C 1
ATOM 1580 O O . SER A 1 193 ? 6.062 8.197 8.394 1.00 79.75 193 SER A O 1
ATOM 1582 N N . ILE A 1 194 ? 4.572 8.181 6.717 1.00 82.12 194 ILE A N 1
ATOM 1583 C CA . ILE A 1 194 ? 3.430 7.745 7.535 1.00 82.12 194 ILE A CA 1
ATOM 1584 C C . ILE A 1 194 ? 3.664 6.329 8.082 1.00 82.12 194 ILE A C 1
ATOM 1586 O O . ILE A 1 194 ? 3.475 6.102 9.278 1.00 82.12 194 ILE A O 1
ATOM 1590 N N . ASN A 1 195 ? 4.116 5.392 7.241 1.00 88.50 195 ASN A N 1
ATOM 1591 C CA . ASN A 1 195 ? 4.486 4.041 7.676 1.00 88.50 195 ASN A CA 1
ATOM 1592 C C . ASN A 1 195 ? 5.609 4.060 8.723 1.00 88.50 195 ASN A C 1
ATOM 1594 O O . ASN A 1 195 ? 5.541 3.349 9.727 1.00 88.50 195 ASN A O 1
ATOM 1598 N N . LEU A 1 196 ? 6.621 4.901 8.520 1.00 84.94 196 LEU A N 1
ATOM 1599 C CA . LEU A 1 196 ? 7.741 5.040 9.439 1.00 84.94 196 LEU A CA 1
ATOM 1600 C C . LEU A 1 196 ? 7.273 5.565 10.802 1.00 84.94 196 LEU A C 1
ATOM 1602 O O . LEU A 1 196 ? 7.586 4.963 11.826 1.00 84.94 196 LEU A O 1
ATOM 1606 N N . ILE A 1 197 ? 6.465 6.631 10.826 1.00 83.00 197 ILE A N 1
ATOM 1607 C CA . ILE A 1 197 ? 5.876 7.183 12.058 1.00 83.00 197 ILE A CA 1
ATOM 1608 C C . ILE A 1 197 ? 5.019 6.130 12.770 1.00 83.00 197 ILE A C 1
ATOM 1610 O O . ILE A 1 197 ? 5.103 6.002 13.993 1.00 83.00 197 ILE A O 1
ATOM 1614 N N . TYR A 1 198 ? 4.234 5.352 12.019 1.00 86.31 198 TYR A N 1
ATOM 1615 C CA . TYR A 1 198 ? 3.428 4.265 12.567 1.00 86.31 198 TYR A CA 1
ATOM 1616 C C . TYR A 1 198 ? 4.297 3.254 13.328 1.00 86.31 198 TYR A C 1
ATOM 1618 O O . TYR A 1 198 ? 4.070 3.027 14.517 1.00 86.31 198 TYR A O 1
ATOM 1626 N N . PHE A 1 199 ? 5.344 2.706 12.708 1.00 86.94 199 PHE A N 1
ATOM 1627 C CA . PHE A 1 199 ? 6.209 1.729 13.379 1.00 86.94 199 PHE A CA 1
ATOM 1628 C C . PHE A 1 199 ? 7.092 2.333 14.475 1.00 86.94 199 PHE A C 1
ATOM 1630 O O . PHE A 1 199 ? 7.296 1.684 15.501 1.00 86.94 199 PHE A O 1
ATOM 1637 N N . ILE A 1 200 ? 7.546 3.585 14.332 1.00 85.00 200 ILE A N 1
ATOM 1638 C CA . ILE A 1 200 ? 8.211 4.309 15.425 1.00 85.00 200 ILE A CA 1
ATOM 1639 C C . ILE A 1 200 ? 7.283 4.365 16.638 1.00 85.00 200 ILE A C 1
ATOM 1641 O O . ILE A 1 200 ? 7.713 4.047 17.742 1.00 85.00 200 ILE A O 1
ATOM 1645 N N . SER A 1 201 ? 6.006 4.711 16.449 1.00 84.38 201 SER A N 1
ATOM 1646 C CA . SER A 1 201 ? 5.046 4.796 17.555 1.00 84.38 201 SER A CA 1
ATOM 1647 C C . SER A 1 201 ? 4.828 3.455 18.267 1.00 84.38 201 SER A C 1
ATOM 1649 O O . SER A 1 201 ? 4.619 3.440 19.478 1.00 84.38 201 SER A O 1
ATOM 1651 N N . LEU A 1 202 ? 4.945 2.336 17.543 1.00 86.38 202 LEU A N 1
ATOM 1652 C CA . LEU A 1 202 ? 4.821 0.989 18.102 1.00 86.38 202 LEU A CA 1
ATOM 1653 C C . LEU A 1 202 ? 6.062 0.552 18.886 1.00 86.38 202 LEU A C 1
ATOM 1655 O O . LEU A 1 202 ? 5.931 -0.135 19.899 1.00 86.38 202 LEU A O 1
ATOM 1659 N N . TYR A 1 203 ? 7.257 0.924 18.424 1.00 87.19 203 TYR A N 1
ATOM 1660 C CA . TYR A 1 203 ? 8.516 0.416 18.975 1.00 87.19 203 TYR A CA 1
ATOM 1661 C C . TYR A 1 203 ? 9.276 1.420 19.842 1.00 87.19 203 TYR A C 1
ATOM 1663 O O . TYR A 1 203 ? 10.295 1.037 20.413 1.00 87.19 203 TYR A O 1
ATOM 1671 N N . ARG A 1 204 ? 8.789 2.663 19.982 1.00 86.62 204 ARG A N 1
ATOM 1672 C CA . ARG A 1 204 ? 9.465 3.778 20.674 1.00 86.62 204 ARG A CA 1
ATOM 1673 C C . ARG A 1 204 ? 10.035 3.413 22.046 1.00 86.62 204 ARG A C 1
ATOM 1675 O O . ARG A 1 204 ? 11.159 3.787 22.347 1.00 86.62 204 ARG A O 1
ATOM 1682 N N . GLU A 1 205 ? 9.265 2.685 22.847 1.00 87.50 205 GLU A N 1
ATOM 1683 C CA . GLU A 1 205 ? 9.618 2.313 24.226 1.00 87.50 205 GLU A CA 1
ATOM 1684 C C . GLU A 1 205 ? 10.268 0.917 24.310 1.00 87.50 205 GLU A C 1
ATOM 1686 O O . GLU A 1 205 ? 10.230 0.256 25.347 1.00 87.50 205 GLU A O 1
ATOM 1691 N N . THR A 1 206 ? 10.817 0.413 23.200 1.00 89.94 206 THR A N 1
ATOM 1692 C CA . THR A 1 206 ? 11.376 -0.942 23.103 1.00 89.94 206 THR A CA 1
ATOM 1693 C C . THR A 1 206 ? 12.757 -0.925 22.440 1.00 89.94 206 THR A C 1
ATOM 1695 O O . THR A 1 206 ? 13.013 -0.092 21.567 1.00 89.94 206 THR A O 1
ATOM 1698 N N . PRO A 1 207 ? 13.644 -1.893 22.745 1.00 90.31 207 PRO A N 1
ATOM 1699 C CA . PRO A 1 207 ? 14.931 -2.015 22.053 1.00 90.31 207 PRO A CA 1
ATOM 1700 C C . PRO A 1 207 ? 14.783 -2.357 20.558 1.00 90.31 207 PRO A C 1
ATOM 1702 O O . PRO A 1 207 ? 15.747 -2.249 19.800 1.00 90.31 207 PRO A O 1
ATOM 1705 N N . LEU A 1 208 ? 13.579 -2.740 20.109 1.00 92.06 208 LEU A N 1
ATOM 1706 C CA . LEU A 1 208 ? 13.293 -3.057 18.711 1.00 92.06 208 LEU A CA 1
ATOM 1707 C C . LEU A 1 208 ? 13.367 -1.834 17.794 1.00 92.06 208 LEU A C 1
ATOM 1709 O O . LEU A 1 208 ? 13.534 -2.020 16.594 1.00 92.06 208 LEU A O 1
ATOM 1713 N N . LEU A 1 209 ? 13.281 -0.603 18.316 1.00 89.81 209 LEU A N 1
ATOM 1714 C CA . LEU A 1 209 ? 13.322 0.607 17.489 1.00 89.81 209 LEU A CA 1
ATOM 1715 C C . LEU A 1 209 ? 14.624 0.716 16.680 1.00 89.81 209 LEU A C 1
ATOM 1717 O O . LEU A 1 209 ? 14.593 0.981 15.480 1.00 89.81 209 LEU A O 1
ATOM 1721 N N . ASN A 1 210 ? 15.769 0.458 17.315 1.00 92.25 210 ASN A N 1
ATOM 1722 C CA . ASN A 1 210 ? 17.070 0.528 16.643 1.00 92.25 210 ASN A CA 1
ATOM 1723 C C . ASN A 1 210 ? 17.218 -0.586 15.599 1.00 92.25 210 ASN A C 1
ATOM 1725 O O . ASN A 1 210 ? 17.716 -0.350 14.500 1.00 92.25 210 ASN A O 1
ATOM 1729 N N . ILE A 1 211 ? 16.724 -1.786 15.920 1.00 94.25 211 ILE A N 1
ATOM 1730 C CA . ILE A 1 211 ? 16.702 -2.927 14.997 1.00 94.25 211 ILE A CA 1
ATOM 1731 C C . ILE A 1 211 ? 15.788 -2.622 13.805 1.00 94.25 211 ILE A C 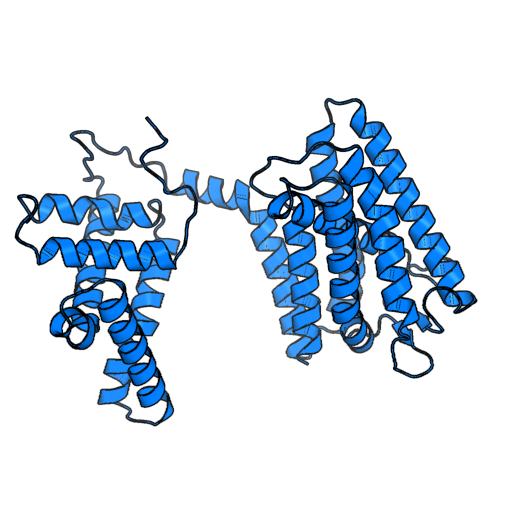1
ATOM 1733 O O . ILE A 1 211 ? 16.148 -2.920 12.671 1.00 94.25 211 ILE A O 1
ATOM 1737 N N . PHE A 1 212 ? 14.640 -1.983 14.040 1.00 92.69 212 PHE A N 1
ATOM 1738 C CA . PHE A 1 212 ? 13.709 -1.544 13.004 1.00 92.69 212 PHE A CA 1
ATOM 1739 C C . PHE A 1 212 ? 14.351 -0.541 12.044 1.00 92.69 212 PHE A C 1
ATOM 1741 O O . PHE A 1 212 ? 14.249 -0.719 10.830 1.00 92.69 212 PHE A O 1
ATOM 1748 N N . PHE A 1 213 ? 15.043 0.481 12.559 1.00 92.62 213 PHE A N 1
ATOM 1749 C CA . PHE A 1 213 ? 15.746 1.450 11.714 1.00 92.62 213 PHE A CA 1
ATOM 1750 C C . PHE A 1 213 ? 16.866 0.801 10.904 1.00 92.62 213 PHE A C 1
ATOM 1752 O O . PHE A 1 213 ? 16.954 1.034 9.699 1.00 92.62 213 PHE A O 1
ATOM 1759 N N . PHE A 1 214 ? 17.677 -0.049 11.539 1.00 94.62 214 PHE A N 1
ATOM 1760 C CA . PHE A 1 214 ? 18.735 -0.784 10.851 1.00 94.62 214 PHE A CA 1
ATOM 1761 C C . PHE A 1 214 ? 18.170 -1.673 9.735 1.00 94.62 214 PHE A C 1
ATOM 1763 O O . PHE A 1 214 ? 18.626 -1.598 8.598 1.00 94.62 214 PHE A O 1
ATOM 1770 N N . TRP A 1 215 ? 17.136 -2.462 10.033 1.00 95.12 215 TRP A N 1
ATOM 1771 C CA . TRP A 1 215 ? 16.468 -3.332 9.063 1.00 95.12 215 TRP A CA 1
ATOM 1772 C C . TRP A 1 215 ? 15.823 -2.536 7.914 1.00 95.12 215 TRP A C 1
ATOM 1774 O O . TRP A 1 215 ? 15.965 -2.918 6.755 1.00 95.12 215 TRP A O 1
ATOM 1784 N N . THR A 1 216 ? 15.186 -1.398 8.211 1.00 94.69 216 THR A N 1
ATOM 1785 C CA . THR A 1 216 ? 14.568 -0.520 7.200 1.00 94.69 216 THR A CA 1
ATOM 1786 C C . THR A 1 216 ? 15.629 0.063 6.266 1.00 94.69 216 THR A C 1
ATOM 1788 O O . THR A 1 216 ? 15.467 0.029 5.047 1.00 94.69 216 THR A O 1
ATOM 1791 N N . GLY A 1 217 ? 16.739 0.558 6.826 1.00 95.62 217 GLY A N 1
ATOM 1792 C CA . GLY A 1 217 ? 17.869 1.069 6.050 1.00 95.62 217 GLY A CA 1
ATOM 1793 C C . GLY A 1 217 ? 18.532 -0.019 5.206 1.00 95.62 217 GLY A C 1
ATOM 1794 O O . GLY A 1 217 ? 18.846 0.217 4.041 1.00 95.62 217 GLY A O 1
ATOM 1795 N N . LEU A 1 218 ? 18.678 -1.228 5.753 1.00 97.62 218 LEU A N 1
ATOM 1796 C CA . LEU A 1 218 ? 19.219 -2.370 5.023 1.00 97.62 218 LEU A CA 1
ATOM 1797 C C . LEU A 1 218 ? 18.346 -2.721 3.813 1.00 97.62 218 LEU A C 1
ATOM 1799 O O . LEU A 1 218 ? 18.878 -2.827 2.713 1.00 97.62 218 LEU A O 1
ATOM 1803 N N . ILE A 1 219 ? 17.021 -2.827 3.978 1.00 97.38 219 ILE A N 1
ATOM 1804 C CA . ILE A 1 219 ? 16.114 -3.093 2.849 1.00 97.38 219 ILE A CA 1
ATOM 1805 C C . ILE A 1 219 ? 16.195 -1.987 1.808 1.00 97.38 219 ILE A C 1
ATOM 1807 O O . ILE A 1 219 ? 16.283 -2.301 0.628 1.00 97.38 219 ILE A O 1
ATOM 1811 N N . PHE A 1 220 ? 16.202 -0.716 2.217 1.00 97.31 220 PHE A N 1
ATOM 1812 C CA . PHE A 1 220 ? 16.331 0.394 1.274 1.00 97.31 220 PHE A CA 1
ATOM 1813 C C . PHE A 1 220 ? 17.594 0.258 0.416 1.00 97.31 220 PHE A C 1
ATOM 1815 O O . PHE A 1 220 ? 17.527 0.309 -0.811 1.00 97.31 220 PHE A O 1
ATOM 1822 N N . LEU A 1 221 ? 18.746 0.049 1.060 1.00 98.12 221 LEU A N 1
ATOM 1823 C CA . LEU A 1 221 ? 20.031 -0.067 0.375 1.00 98.12 221 LEU A CA 1
ATOM 1824 C C . LEU A 1 221 ? 20.089 -1.311 -0.515 1.00 98.12 221 LEU A C 1
ATOM 1826 O O . LEU A 1 221 ? 20.557 -1.227 -1.651 1.00 98.12 221 LEU A O 1
ATOM 1830 N N . THR A 1 222 ? 19.599 -2.452 -0.027 1.00 98.00 222 THR A N 1
ATOM 1831 C CA . THR A 1 222 ? 19.547 -3.694 -0.805 1.00 98.00 222 THR A CA 1
ATOM 1832 C C . THR A 1 222 ? 18.609 -3.556 -2.001 1.00 98.00 222 THR A C 1
ATOM 1834 O O . THR A 1 222 ? 19.021 -3.889 -3.106 1.00 98.00 222 THR A O 1
ATOM 1837 N N . ALA A 1 223 ? 17.402 -3.013 -1.823 1.00 97.62 223 ALA A N 1
ATOM 1838 C CA . ALA A 1 223 ? 16.453 -2.780 -2.910 1.00 97.62 223 ALA A CA 1
ATOM 1839 C C . ALA A 1 223 ? 17.042 -1.846 -3.974 1.00 97.62 223 ALA A C 1
ATOM 1841 O O . ALA A 1 223 ? 17.085 -2.216 -5.140 1.00 97.62 223 ALA A O 1
ATOM 1842 N N . MET A 1 224 ? 17.600 -0.696 -3.577 1.00 98.06 224 MET A N 1
ATOM 1843 C CA . MET A 1 224 ? 18.250 0.225 -4.520 1.00 98.06 224 MET A CA 1
ATOM 1844 C C . MET A 1 224 ? 19.414 -0.437 -5.265 1.00 98.06 224 MET A C 1
ATOM 1846 O O . MET A 1 224 ? 19.556 -0.260 -6.470 1.00 98.06 224 MET A O 1
ATOM 1850 N N . THR A 1 225 ? 20.240 -1.224 -4.571 1.00 98.00 225 THR A N 1
ATOM 1851 C CA . THR A 1 225 ? 21.372 -1.924 -5.199 1.00 98.00 225 THR A CA 1
ATOM 1852 C C . THR A 1 225 ? 20.889 -2.955 -6.214 1.00 98.00 225 THR A C 1
ATOM 1854 O O . THR A 1 225 ? 21.417 -3.013 -7.321 1.00 98.00 225 THR A O 1
ATOM 1857 N N . LEU A 1 226 ? 19.880 -3.753 -5.858 1.00 97.62 226 LEU A N 1
ATOM 1858 C CA . LEU A 1 226 ? 19.314 -4.769 -6.742 1.00 97.62 226 LEU A CA 1
ATOM 1859 C C . LEU A 1 226 ? 18.617 -4.150 -7.950 1.00 97.62 226 LEU A C 1
ATOM 1861 O O . LEU A 1 226 ? 18.771 -4.669 -9.045 1.00 97.62 226 LEU A O 1
ATOM 1865 N N . GLU A 1 227 ? 17.924 -3.026 -7.785 1.00 97.25 227 GLU A N 1
ATOM 1866 C CA . GLU A 1 227 ? 17.348 -2.267 -8.900 1.00 97.25 227 GLU A CA 1
ATOM 1867 C C . GLU A 1 227 ? 18.436 -1.731 -9.834 1.00 97.25 227 GLU A C 1
ATOM 1869 O O . GLU A 1 227 ? 18.345 -1.911 -11.041 1.00 97.25 227 GLU A O 1
ATOM 1874 N N . ILE A 1 228 ? 19.514 -1.144 -9.298 1.00 97.19 228 ILE A N 1
ATOM 1875 C CA . ILE A 1 228 ? 20.624 -0.622 -10.116 1.00 97.19 228 ILE A CA 1
ATOM 1876 C C . ILE A 1 228 ? 21.330 -1.752 -10.870 1.00 97.19 228 ILE A C 1
ATOM 1878 O O . ILE A 1 228 ? 21.682 -1.604 -12.039 1.00 97.19 228 ILE A O 1
ATOM 1882 N N . VAL A 1 229 ? 21.565 -2.888 -10.212 1.00 97.06 229 VAL A N 1
ATOM 1883 C CA . VAL A 1 229 ? 22.149 -4.067 -10.864 1.00 97.06 229 VAL A CA 1
ATOM 1884 C C . VAL A 1 229 ? 21.171 -4.642 -11.889 1.00 97.06 229 VAL A C 1
ATOM 1886 O O . VAL A 1 229 ? 21.586 -5.011 -12.986 1.00 97.06 229 VAL A O 1
ATOM 1889 N N . GLY A 1 230 ? 19.887 -4.707 -11.551 1.00 95.75 230 GLY A N 1
ATOM 1890 C CA . GLY A 1 230 ? 18.823 -5.247 -12.386 1.00 95.75 230 GLY A CA 1
ATOM 1891 C C . GLY A 1 230 ? 18.632 -4.459 -13.675 1.00 95.75 230 GLY A C 1
ATOM 1892 O O . GLY A 1 230 ? 18.657 -5.066 -14.739 1.00 95.75 230 GLY A O 1
ATOM 1893 N N . GLU A 1 231 ? 18.535 -3.135 -13.587 1.00 94.94 231 GLU A N 1
ATOM 1894 C CA . GLU A 1 231 ? 18.399 -2.228 -14.733 1.00 94.94 231 GLU A CA 1
ATOM 1895 C C . GLU A 1 231 ? 19.620 -2.318 -15.665 1.00 94.94 231 GLU A C 1
ATOM 1897 O O . GLU A 1 231 ? 19.473 -2.566 -16.862 1.00 94.94 231 GLU A O 1
ATOM 1902 N N . LYS A 1 232 ? 20.840 -2.264 -15.111 1.00 94.94 232 LYS A N 1
ATOM 1903 C CA . LYS A 1 232 ? 22.073 -2.269 -15.918 1.00 94.94 232 LYS A CA 1
ATOM 1904 C C . LYS A 1 232 ? 22.394 -3.603 -16.575 1.00 94.94 232 LYS A C 1
ATOM 1906 O O . LYS A 1 232 ? 22.995 -3.632 -17.646 1.00 94.94 232 LYS A O 1
ATOM 1911 N N . THR A 1 233 ? 22.097 -4.711 -15.898 1.00 94.62 233 THR A N 1
ATOM 1912 C CA . THR A 1 233 ? 22.502 -6.051 -16.360 1.00 94.62 233 THR A CA 1
ATOM 1913 C C . THR A 1 233 ? 21.364 -6.826 -17.008 1.00 94.62 233 THR A C 1
ATOM 1915 O O . THR A 1 233 ? 21.619 -7.732 -17.795 1.00 94.62 233 THR A O 1
ATOM 1918 N N . GLY A 1 234 ? 20.115 -6.515 -16.662 1.00 93.00 234 GLY A N 1
ATOM 1919 C CA . GLY A 1 234 ? 18.936 -7.290 -17.036 1.00 93.00 234 GLY A CA 1
ATOM 1920 C C . GLY A 1 234 ? 18.829 -8.667 -16.373 1.00 93.00 234 GLY A C 1
ATOM 1921 O O . GLY A 1 234 ? 17.875 -9.393 -16.644 1.00 93.00 234 GLY A O 1
ATOM 1922 N N . VAL A 1 235 ? 19.770 -9.048 -15.502 1.00 93.06 235 VAL A N 1
ATOM 1923 C CA . VAL A 1 235 ? 19.863 -10.418 -14.961 1.00 93.06 235 VAL A CA 1
ATOM 1924 C C . VAL A 1 235 ? 18.779 -10.713 -13.921 1.00 93.06 235 VAL A C 1
ATOM 1926 O O . VAL A 1 235 ? 18.306 -11.841 -13.842 1.00 93.06 235 VAL A O 1
ATOM 1929 N N . LEU A 1 236 ? 18.387 -9.719 -13.116 1.00 92.81 236 LEU A N 1
ATOM 1930 C CA . LEU A 1 236 ? 17.421 -9.916 -12.026 1.00 92.81 236 LEU A CA 1
ATOM 1931 C C . LEU A 1 236 ? 15.972 -9.866 -12.518 1.00 92.81 236 LEU A C 1
ATOM 1933 O O . LEU A 1 236 ? 15.204 -10.793 -12.285 1.00 92.81 236 LEU A O 1
ATOM 1937 N N . PHE A 1 237 ? 15.611 -8.780 -13.200 1.00 95.19 237 PHE A N 1
ATOM 1938 C CA . PHE A 1 237 ? 14.229 -8.502 -13.600 1.00 95.19 237 PHE A CA 1
ATOM 1939 C C . PHE A 1 237 ? 14.018 -8.673 -15.112 1.00 95.19 237 PHE A C 1
ATOM 1941 O O . PHE A 1 237 ? 12.935 -9.032 -15.570 1.00 95.19 237 PHE A O 1
ATOM 1948 N N . GLY A 1 238 ? 15.075 -8.504 -15.908 1.00 94.88 238 GLY A N 1
ATOM 1949 C CA . GLY A 1 238 ? 15.031 -8.355 -17.365 1.00 94.88 238 GLY A CA 1
ATOM 1950 C C . GLY A 1 238 ? 15.454 -6.966 -17.801 1.00 94.88 238 GLY A C 1
ATOM 1951 O O . GLY A 1 238 ? 15.794 -6.133 -16.972 1.00 94.88 238 GLY A O 1
ATOM 1952 N N . HIS A 1 239 ? 15.455 -6.721 -19.107 1.00 95.38 239 HIS A N 1
ATOM 1953 C CA . HIS A 1 239 ? 15.844 -5.424 -19.652 1.00 95.38 239 HIS A CA 1
ATOM 1954 C C . HIS A 1 239 ? 14.661 -4.449 -19.634 1.00 95.38 239 HIS A C 1
ATOM 1956 O O . HIS A 1 239 ? 13.696 -4.598 -20.395 1.00 95.38 239 HIS A O 1
ATOM 1962 N N . TYR A 1 240 ? 14.759 -3.442 -18.772 1.00 95.69 240 TYR A N 1
ATOM 1963 C CA . TYR A 1 240 ? 13.852 -2.302 -18.662 1.00 95.69 240 TYR A CA 1
ATOM 1964 C C . TYR A 1 240 ? 14.667 -1.034 -18.422 1.00 95.69 240 TYR A C 1
ATOM 1966 O O . TYR A 1 240 ? 15.819 -1.112 -18.007 1.00 95.69 240 TYR A O 1
ATOM 1974 N N . ALA A 1 241 ? 14.070 0.122 -18.695 1.00 95.19 241 ALA A N 1
ATOM 1975 C CA . ALA A 1 241 ? 14.678 1.419 -18.431 1.00 95.19 241 ALA A CA 1
ATOM 1976 C C . ALA A 1 241 ? 13.663 2.354 -17.772 1.00 95.19 241 ALA A C 1
ATOM 1978 O O . ALA A 1 241 ? 12.517 2.466 -18.230 1.00 95.19 241 ALA A O 1
ATOM 1979 N N . TYR A 1 242 ? 14.092 3.030 -16.707 1.00 96.25 242 TYR A N 1
ATOM 1980 C CA . TYR A 1 242 ? 13.323 4.093 -16.068 1.00 96.25 242 TYR A CA 1
ATOM 1981 C C . TYR A 1 242 ? 13.320 5.362 -16.924 1.00 96.25 242 TYR A C 1
ATOM 1983 O O . TYR A 1 242 ? 14.261 5.642 -17.665 1.00 96.25 242 TYR A O 1
ATOM 1991 N N . THR A 1 243 ? 12.256 6.151 -16.802 1.00 94.62 243 THR A N 1
ATOM 1992 C CA . THR A 1 243 ? 12.161 7.476 -17.426 1.00 94.62 243 THR A CA 1
ATOM 1993 C C . THR A 1 243 ? 12.463 8.588 -16.423 1.00 94.62 243 THR A C 1
ATOM 1995 O O . THR A 1 243 ? 12.504 8.376 -15.208 1.00 94.62 243 THR A O 1
ATOM 1998 N N . ASP A 1 244 ? 12.564 9.819 -16.920 1.00 91.75 244 ASP A N 1
ATOM 1999 C CA . ASP A 1 244 ? 12.788 11.010 -16.093 1.00 91.75 244 ASP A CA 1
ATOM 2000 C C . ASP A 1 244 ? 11.582 11.404 -15.218 1.00 91.75 244 ASP A C 1
ATOM 2002 O O . ASP A 1 244 ? 11.703 12.289 -14.364 1.00 91.75 244 ASP A O 1
ATOM 2006 N N . VAL A 1 245 ? 10.422 10.751 -15.392 1.00 91.56 245 VAL A N 1
ATOM 2007 C CA . VAL A 1 245 ? 9.194 11.031 -14.623 1.00 91.56 245 VAL A CA 1
ATOM 2008 C C . VAL A 1 245 ? 9.429 10.840 -13.126 1.00 91.56 245 VAL A C 1
ATOM 2010 O O . VAL A 1 245 ? 8.987 11.653 -12.313 1.00 91.56 245 VAL A O 1
ATOM 2013 N N . LEU A 1 246 ? 10.147 9.779 -12.754 1.00 90.69 246 LEU A N 1
ATOM 2014 C CA . LEU A 1 246 ? 10.498 9.491 -11.369 1.00 90.69 246 LEU A CA 1
ATOM 2015 C C . LEU A 1 246 ? 11.904 10.031 -11.087 1.00 90.69 246 LEU A C 1
ATOM 2017 O O . LEU A 1 246 ? 12.906 9.341 -11.250 1.00 90.69 246 LEU A O 1
ATOM 2021 N N . SER A 1 247 ? 11.973 11.284 -10.650 1.00 87.31 247 SER A N 1
ATOM 2022 C CA . SER A 1 247 ? 13.226 11.966 -10.309 1.00 87.31 247 SER A CA 1
ATOM 2023 C C . SER A 1 247 ? 13.267 12.363 -8.825 1.00 87.31 247 SER A C 1
ATOM 2025 O O . SER A 1 247 ? 12.214 12.646 -8.246 1.00 87.31 247 SER A O 1
ATOM 2027 N N . PRO A 1 248 ? 14.454 12.426 -8.185 1.00 93.94 248 PRO A N 1
ATOM 2028 C CA . PRO A 1 248 ? 15.791 12.205 -8.750 1.00 93.94 248 PRO A CA 1
ATOM 2029 C C . PRO A 1 248 ? 16.173 10.720 -8.872 1.00 93.94 248 PRO A C 1
ATOM 2031 O O . PRO A 1 248 ? 15.670 9.869 -8.133 1.00 93.94 248 PRO A O 1
ATOM 2034 N N . GLN A 1 249 ? 17.117 10.431 -9.769 1.00 94.69 249 GLN A N 1
ATOM 2035 C CA . GLN A 1 249 ? 17.676 9.096 -9.991 1.00 94.69 249 GLN A CA 1
ATOM 2036 C C . GLN A 1 249 ? 19.113 8.973 -9.471 1.00 94.69 249 GLN A C 1
ATOM 2038 O O . GLN A 1 249 ? 19.878 9.937 -9.468 1.00 94.69 249 GLN A O 1
ATOM 2043 N N . ILE A 1 250 ? 19.491 7.762 -9.070 1.00 94.62 250 ILE A N 1
ATOM 2044 C CA . ILE A 1 250 ? 20.853 7.362 -8.721 1.00 94.62 250 ILE A CA 1
ATOM 2045 C C . ILE A 1 250 ? 21.253 6.233 -9.670 1.00 94.62 250 ILE A C 1
ATOM 2047 O O . ILE A 1 250 ? 20.633 5.175 -9.676 1.00 94.62 250 ILE A O 1
ATOM 2051 N N . PHE A 1 251 ? 22.289 6.461 -10.480 1.00 94.75 251 PHE A N 1
ATOM 2052 C CA . PHE A 1 251 ? 22.772 5.502 -11.484 1.00 94.75 251 PHE A CA 1
ATOM 2053 C C . PHE A 1 251 ? 21.689 4.974 -12.450 1.00 94.75 251 PHE A C 1
ATOM 2055 O O . PHE A 1 251 ? 21.773 3.820 -12.853 1.00 94.75 251 PHE A O 1
ATOM 2062 N N . GLY A 1 252 ? 20.708 5.809 -12.816 1.00 91.94 252 GLY A N 1
ATOM 2063 C CA . GLY A 1 252 ? 19.598 5.445 -13.713 1.00 91.94 252 GLY A CA 1
ATOM 2064 C C . GLY A 1 252 ? 18.348 4.915 -13.001 1.00 91.94 252 GLY A C 1
ATOM 2065 O O . GLY A 1 252 ? 17.306 4.754 -13.626 1.00 91.94 252 GLY A O 1
ATOM 2066 N N . VAL A 1 253 ? 18.411 4.691 -11.682 1.00 96.69 253 VAL A N 1
ATOM 2067 C CA . VAL A 1 253 ? 17.277 4.192 -10.892 1.00 96.69 253 VAL A CA 1
ATOM 2068 C C . VAL A 1 253 ? 16.708 5.298 -10.001 1.00 96.69 253 VAL A C 1
ATOM 2070 O O . VAL A 1 253 ? 17.450 5.878 -9.202 1.00 96.69 253 VAL A O 1
ATOM 2073 N N . PRO A 1 254 ? 15.400 5.597 -10.069 1.00 96.81 254 PRO A N 1
ATOM 2074 C CA . PRO A 1 254 ? 14.763 6.583 -9.207 1.00 96.81 254 PRO A CA 1
ATOM 2075 C C . PRO A 1 254 ? 14.909 6.253 -7.723 1.00 96.81 254 PRO A C 1
ATOM 2077 O O . PRO A 1 254 ? 14.571 5.158 -7.275 1.00 96.81 254 PRO A O 1
ATOM 2080 N N . LEU A 1 255 ? 15.315 7.241 -6.922 1.00 92.88 255 LEU A N 1
ATOM 2081 C CA . LEU A 1 255 ? 15.480 7.070 -5.474 1.00 92.88 255 LEU A CA 1
ATOM 2082 C C . LEU A 1 255 ? 14.177 6.637 -4.782 1.00 92.88 255 LEU A C 1
ATOM 2084 O O . LEU A 1 255 ? 14.191 5.937 -3.770 1.00 92.88 255 LEU A O 1
ATOM 2088 N N . VAL A 1 256 ? 13.037 7.049 -5.345 1.00 94.06 256 VAL A N 1
ATOM 2089 C CA . VAL A 1 256 ? 11.709 6.733 -4.815 1.00 94.06 256 VAL A CA 1
ATOM 2090 C C . VAL A 1 256 ? 11.400 5.234 -4.809 1.00 94.06 256 VAL A C 1
ATOM 2092 O O . VAL A 1 256 ? 10.589 4.788 -3.997 1.00 94.06 256 VAL A O 1
ATOM 2095 N N . ILE A 1 257 ? 12.063 4.441 -5.656 1.00 96.75 257 ILE A N 1
ATOM 2096 C CA . ILE A 1 257 ? 11.823 2.998 -5.761 1.00 96.75 257 ILE A CA 1
ATOM 2097 C C . ILE A 1 257 ? 12.190 2.282 -4.460 1.00 96.75 257 ILE A C 1
ATOM 2099 O O . ILE A 1 257 ? 11.418 1.446 -3.992 1.00 96.75 257 ILE A O 1
ATOM 2103 N N . GLY A 1 258 ? 13.273 2.679 -3.784 1.00 96.50 258 GLY A N 1
ATOM 2104 C CA . GLY A 1 258 ? 13.616 2.126 -2.469 1.00 96.50 258 GLY A CA 1
ATOM 2105 C C . GLY A 1 258 ? 12.533 2.383 -1.410 1.00 96.50 258 GLY A C 1
ATOM 2106 O O . GLY A 1 258 ? 12.215 1.500 -0.611 1.00 96.50 258 GLY A O 1
ATOM 2107 N N . PHE A 1 259 ? 11.901 3.564 -1.429 1.00 93.75 259 PHE A N 1
ATOM 2108 C CA . PHE A 1 259 ? 10.762 3.864 -0.549 1.00 93.75 259 PHE A CA 1
ATOM 2109 C C . PHE A 1 259 ? 9.499 3.092 -0.950 1.00 93.75 259 PHE A C 1
ATOM 2111 O O . PHE A 1 259 ? 8.742 2.667 -0.076 1.00 93.75 259 PHE A O 1
ATOM 2118 N N . SER A 1 260 ? 9.286 2.880 -2.252 1.00 96.12 260 SER A N 1
ATOM 2119 C CA . SER A 1 260 ? 8.192 2.058 -2.778 1.00 96.12 260 SER A CA 1
ATOM 2120 C C . SER A 1 260 ? 8.282 0.625 -2.247 1.00 96.12 260 SER A C 1
ATOM 2122 O O . SER A 1 260 ? 7.338 0.151 -1.612 1.00 96.12 260 SER A O 1
ATOM 2124 N N . TRP A 1 261 ? 9.448 -0.022 -2.370 1.00 98.31 261 TRP A N 1
ATOM 2125 C CA . TRP A 1 261 ? 9.694 -1.361 -1.819 1.00 98.31 261 TRP A CA 1
ATOM 2126 C C . TRP A 1 261 ? 9.341 -1.448 -0.329 1.00 98.31 261 TRP A C 1
ATOM 2128 O O . TRP A 1 261 ? 8.615 -2.352 0.085 1.00 98.31 261 TRP A O 1
ATOM 2138 N N . LEU A 1 262 ? 9.778 -0.475 0.475 1.00 98.19 262 LEU A N 1
ATOM 2139 C CA . LEU A 1 262 ? 9.462 -0.425 1.906 1.00 98.19 262 LEU A CA 1
ATOM 2140 C C . LEU A 1 262 ? 7.965 -0.249 2.184 1.00 98.19 262 LEU A C 1
ATOM 2142 O O . LEU A 1 262 ? 7.423 -0.954 3.037 1.00 98.19 262 LEU A O 1
ATOM 2146 N N . ASN A 1 263 ? 7.276 0.637 1.456 1.00 97.56 263 ASN A N 1
ATOM 2147 C CA . ASN A 1 263 ? 5.821 0.791 1.567 1.00 97.56 263 ASN A CA 1
ATOM 2148 C C . ASN A 1 263 ? 5.090 -0.534 1.326 1.00 97.56 263 ASN A C 1
ATOM 2150 O O . ASN A 1 263 ? 4.149 -0.862 2.058 1.00 97.56 263 ASN A O 1
ATOM 2154 N N . LEU A 1 264 ? 5.533 -1.299 0.325 1.00 98.50 264 LEU A N 1
ATOM 2155 C CA . LEU A 1 264 ? 4.932 -2.585 -0.010 1.00 98.50 264 LEU A CA 1
ATOM 2156 C C . LEU A 1 264 ? 5.223 -3.648 1.046 1.00 98.50 264 LEU A C 1
ATOM 2158 O O . LEU A 1 264 ? 4.289 -4.309 1.499 1.00 98.50 264 LEU A O 1
ATOM 2162 N N . VAL A 1 265 ? 6.476 -3.764 1.498 1.00 98.38 265 VAL A N 1
ATOM 2163 C CA . VAL A 1 265 ? 6.868 -4.698 2.567 1.00 98.38 265 VAL A CA 1
ATOM 2164 C C . VAL A 1 265 ? 6.044 -4.439 3.828 1.00 98.38 265 VAL A C 1
ATOM 2166 O O . VAL A 1 265 ? 5.455 -5.366 4.386 1.00 98.38 265 VAL A O 1
ATOM 2169 N N . PHE A 1 266 ? 5.934 -3.180 4.256 1.00 97.38 266 PHE A N 1
ATOM 2170 C CA . PHE A 1 266 ? 5.173 -2.811 5.449 1.00 97.38 266 PHE A CA 1
ATOM 2171 C C . PHE A 1 266 ? 3.703 -3.218 5.375 1.00 97.38 266 PHE A C 1
ATOM 2173 O O . PHE A 1 266 ? 3.169 -3.800 6.325 1.00 97.38 266 PHE A O 1
ATOM 2180 N N . GLY A 1 267 ? 3.046 -2.947 4.251 1.00 97.69 267 GLY A N 1
ATOM 2181 C CA . GLY A 1 267 ? 1.653 -3.330 4.075 1.00 97.69 267 GLY A CA 1
ATOM 2182 C C . GLY A 1 267 ? 1.449 -4.833 3.924 1.00 97.69 267 GLY A C 1
ATOM 2183 O O . GLY A 1 267 ? 0.562 -5.385 4.577 1.00 97.69 267 GLY A O 1
ATOM 2184 N N . ALA A 1 268 ? 2.292 -5.513 3.142 1.00 98.25 268 ALA A N 1
ATOM 2185 C CA . ALA A 1 268 ? 2.208 -6.957 2.923 1.00 98.25 268 ALA A CA 1
ATOM 2186 C C . ALA A 1 268 ? 2.385 -7.743 4.230 1.00 98.25 268 ALA A C 1
ATOM 2188 O O . ALA A 1 268 ? 1.585 -8.628 4.544 1.00 98.25 268 ALA A O 1
ATOM 2189 N N . VAL A 1 269 ? 3.370 -7.365 5.047 1.00 96.81 269 VAL A N 1
ATOM 2190 C CA . VAL A 1 269 ? 3.575 -7.917 6.393 1.00 96.8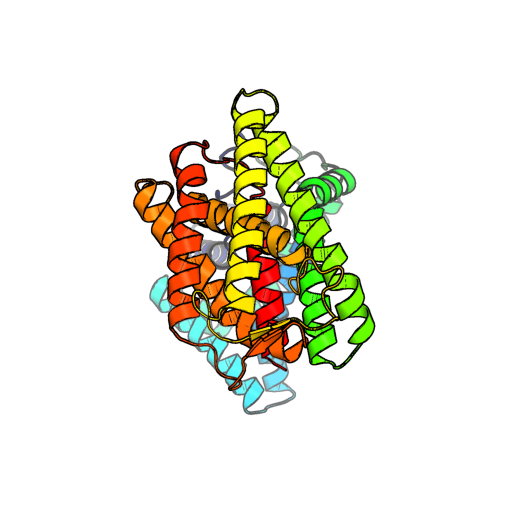1 269 VAL A CA 1
ATOM 2191 C C . VAL A 1 269 ? 2.346 -7.691 7.273 1.00 96.81 269 VAL A C 1
ATOM 2193 O O . VAL A 1 269 ? 1.909 -8.608 7.974 1.00 96.81 269 VAL A O 1
ATOM 2196 N N . GLN A 1 270 ? 1.765 -6.488 7.250 1.00 95.38 270 GLN A N 1
ATOM 2197 C CA . GLN A 1 270 ? 0.608 -6.168 8.084 1.00 95.38 270 GLN A CA 1
ATOM 2198 C C . GLN A 1 270 ? -0.634 -6.976 7.682 1.00 95.38 270 GLN A C 1
ATOM 2200 O O . GLN A 1 270 ? -1.350 -7.470 8.558 1.00 95.38 270 GLN A O 1
ATOM 2205 N N . ILE A 1 271 ? -0.854 -7.163 6.378 1.00 96.44 271 ILE A N 1
ATOM 2206 C CA . ILE A 1 271 ? -1.911 -8.019 5.825 1.00 96.44 271 ILE A CA 1
ATOM 2207 C C . ILE A 1 271 ? -1.674 -9.482 6.228 1.00 96.44 271 ILE A C 1
ATOM 2209 O O . ILE A 1 271 ? -2.587 -10.139 6.733 1.00 96.44 271 ILE A O 1
ATOM 2213 N N . ALA A 1 272 ? -0.446 -9.987 6.085 1.00 96.12 272 ALA A N 1
ATOM 2214 C CA . ALA A 1 272 ? -0.096 -11.348 6.484 1.00 96.12 272 ALA A CA 1
ATOM 2215 C C . ALA A 1 272 ? -0.338 -11.589 7.984 1.00 96.12 272 ALA A C 1
ATOM 2217 O O . ALA A 1 272 ? -0.875 -12.626 8.373 1.00 96.12 272 ALA A O 1
ATOM 2218 N N . ASN A 1 273 ? -0.007 -10.612 8.831 1.00 93.69 273 ASN A N 1
ATOM 2219 C CA . ASN A 1 273 ? -0.264 -10.655 10.272 1.00 93.69 273 ASN A CA 1
ATOM 2220 C C . ASN A 1 273 ? -1.753 -10.695 10.598 1.00 93.69 273 ASN A C 1
ATOM 2222 O O . ASN A 1 273 ? -2.146 -11.425 11.504 1.00 93.69 273 ASN A O 1
ATOM 2226 N N . LEU A 1 274 ? -2.569 -9.926 9.878 1.00 92.69 274 LEU A N 1
ATOM 2227 C CA . LEU A 1 274 ? -4.012 -9.885 10.083 1.00 92.69 274 LEU A CA 1
ATOM 2228 C C . LEU A 1 274 ? -4.665 -11.230 9.737 1.00 92.69 274 LEU A C 1
ATOM 2230 O O . LEU A 1 274 ? -5.355 -11.812 10.575 1.00 92.69 274 LEU A O 1
ATOM 2234 N N . TYR A 1 275 ? -4.419 -11.744 8.529 1.00 92.94 275 TYR A N 1
ATOM 2235 C CA . TYR A 1 275 ? -5.150 -12.905 8.008 1.00 92.94 275 TYR A CA 1
ATOM 2236 C C . TYR A 1 275 ? -4.533 -14.252 8.387 1.00 92.94 275 TYR A C 1
ATOM 2238 O O . TYR A 1 275 ? -5.258 -15.237 8.526 1.00 92.94 275 TYR A O 1
ATOM 2246 N N . LEU A 1 276 ? -3.216 -14.311 8.602 1.00 94.06 276 LEU A N 1
ATOM 2247 C CA . LEU A 1 276 ? -2.491 -15.553 8.881 1.00 94.06 276 LEU A CA 1
ATOM 2248 C C . LEU A 1 276 ? -1.811 -15.556 10.257 1.00 94.06 276 LEU A C 1
ATOM 2250 O O . LEU A 1 276 ? -0.880 -16.325 10.479 1.00 94.06 276 LEU A O 1
ATOM 2254 N N . SER A 1 277 ? -2.297 -14.753 11.213 1.00 89.88 277 SER A N 1
ATOM 2255 C CA . SER A 1 277 ? -1.771 -14.678 12.594 1.00 89.88 277 SER A CA 1
ATOM 2256 C C . SER A 1 277 ? -1.599 -16.029 13.297 1.00 89.88 277 SER A C 1
ATOM 2258 O O . SER A 1 277 ? -0.712 -16.157 14.140 1.00 89.88 277 SER A O 1
ATOM 2260 N N . ARG A 1 278 ? -2.443 -17.019 12.975 1.00 91.69 278 ARG A N 1
ATOM 2261 C CA . ARG A 1 278 ? -2.424 -18.371 13.566 1.00 91.69 278 ARG A CA 1
ATOM 2262 C C . ARG A 1 278 ? -1.347 -19.287 12.980 1.00 91.69 278 ARG A C 1
ATOM 2264 O O . ARG A 1 278 ? -1.066 -20.326 13.567 1.00 91.69 278 ARG A O 1
ATOM 2271 N N . TYR A 1 279 ? -0.769 -18.926 11.837 1.00 93.69 279 TYR A N 1
ATOM 2272 C CA . TYR A 1 279 ? 0.223 -19.738 11.143 1.00 93.69 279 TYR A CA 1
ATOM 2273 C C . TYR A 1 279 ? 1.655 -19.302 11.495 1.00 93.69 279 TYR A C 1
ATOM 2275 O O . TYR A 1 279 ? 1.889 -18.131 11.824 1.00 93.69 279 TYR A O 1
ATOM 2283 N N . PRO A 1 280 ? 2.639 -20.219 11.398 1.00 94.69 280 PRO A N 1
ATOM 2284 C CA . PRO A 1 280 ? 4.049 -19.884 11.556 1.00 94.69 280 PRO A CA 1
ATOM 2285 C C . PRO A 1 280 ? 4.493 -18.740 10.640 1.00 94.69 280 PRO A C 1
ATOM 2287 O O . PRO A 1 280 ? 3.963 -18.552 9.542 1.00 94.69 280 PRO A O 1
ATOM 2290 N N . TRP A 1 281 ? 5.523 -18.008 11.071 1.00 94.00 281 TRP A N 1
ATOM 2291 C CA . TRP A 1 281 ? 6.070 -16.861 10.338 1.00 94.00 281 TRP A CA 1
ATOM 2292 C C . TRP A 1 281 ? 6.452 -17.200 8.886 1.00 94.00 281 TRP A C 1
ATOM 2294 O O . TRP A 1 281 ? 6.337 -16.333 8.029 1.00 94.00 281 TRP A O 1
ATOM 2304 N N . VAL A 1 282 ? 6.841 -18.451 8.591 1.00 96.62 282 VAL A N 1
ATOM 2305 C CA . VAL A 1 282 ? 7.211 -18.905 7.236 1.00 96.62 282 VAL A CA 1
ATOM 2306 C C . VAL A 1 282 ? 6.029 -18.769 6.279 1.00 96.62 282 VAL A C 1
ATOM 2308 O O . VAL A 1 282 ? 6.162 -18.183 5.212 1.00 96.62 282 VAL A O 1
ATOM 2311 N N . PHE A 1 283 ? 4.850 -19.256 6.675 1.00 96.62 283 PHE A N 1
ATOM 2312 C CA . PHE A 1 283 ? 3.643 -19.191 5.845 1.00 96.62 283 PHE A CA 1
ATOM 2313 C C . PHE A 1 283 ? 3.168 -17.755 5.650 1.00 96.62 283 PHE A C 1
ATOM 2315 O O . PHE A 1 283 ? 2.724 -17.385 4.567 1.00 96.62 283 PHE A O 1
ATOM 2322 N N . ARG A 1 284 ? 3.312 -16.924 6.685 1.00 96.56 284 ARG A N 1
ATOM 2323 C CA . ARG A 1 284 ? 3.048 -15.486 6.586 1.00 96.56 284 ARG A CA 1
ATOM 2324 C C . ARG A 1 284 ? 4.009 -14.802 5.619 1.00 96.56 284 ARG A C 1
ATOM 2326 O O . ARG A 1 284 ? 3.567 -13.942 4.870 1.00 96.56 284 ARG A O 1
ATOM 2333 N N . ALA A 1 285 ? 5.285 -15.189 5.618 1.00 97.69 285 ALA A N 1
ATOM 2334 C CA . ALA A 1 285 ? 6.280 -14.640 4.704 1.00 97.69 285 ALA A CA 1
ATOM 2335 C C . ALA A 1 285 ? 5.969 -15.042 3.265 1.00 97.69 285 ALA A C 1
ATOM 2337 O O . ALA A 1 285 ? 5.871 -14.161 2.427 1.00 97.69 285 ALA A O 1
ATOM 2338 N N . LEU A 1 286 ? 5.681 -16.323 3.009 1.00 98.38 286 LEU A N 1
ATOM 2339 C CA . LEU A 1 286 ? 5.237 -16.799 1.693 1.00 98.38 286 LEU A CA 1
ATOM 2340 C C . LEU A 1 286 ? 3.998 -16.041 1.199 1.00 98.38 286 LEU A C 1
ATOM 2342 O O . LEU A 1 286 ? 3.943 -15.618 0.049 1.00 98.38 286 LEU A O 1
ATOM 2346 N N . PHE A 1 287 ? 3.014 -15.825 2.073 1.00 98.44 287 PHE A N 1
ATOM 2347 C CA . PHE A 1 287 ? 1.822 -15.061 1.722 1.00 98.44 287 PHE A CA 1
ATOM 2348 C C . PHE A 1 287 ? 2.126 -13.583 1.447 1.00 98.44 287 PHE A C 1
ATOM 2350 O O . PHE A 1 287 ? 1.626 -13.035 0.470 1.00 98.44 287 PHE A O 1
ATOM 2357 N N . ALA A 1 288 ? 2.974 -12.941 2.255 1.00 98.38 288 ALA A N 1
ATOM 2358 C CA . ALA A 1 288 ? 3.418 -11.571 2.007 1.00 98.38 288 ALA A CA 1
ATOM 2359 C C . ALA A 1 288 ? 4.169 -11.449 0.669 1.00 98.38 288 ALA A C 1
ATOM 2361 O O . ALA A 1 288 ? 3.913 -10.512 -0.082 1.00 98.38 288 ALA A O 1
ATOM 2362 N N . SER A 1 289 ? 5.013 -12.424 0.322 1.00 98.44 289 SER A N 1
ATOM 2363 C CA . SER A 1 289 ? 5.677 -12.505 -0.984 1.00 98.44 289 SER A CA 1
ATOM 2364 C C . SER A 1 289 ? 4.679 -12.592 -2.131 1.00 98.44 289 SER A C 1
ATOM 2366 O O . SER A 1 289 ? 4.812 -11.856 -3.100 1.00 98.44 289 SER A O 1
ATOM 2368 N N . LEU A 1 290 ? 3.645 -13.434 -2.006 1.00 98.56 290 LEU A N 1
ATOM 2369 C CA . LEU A 1 290 ? 2.577 -13.523 -3.008 1.00 98.56 290 LEU A CA 1
ATOM 2370 C C . LEU A 1 290 ? 1.829 -12.196 -3.165 1.00 98.56 290 LEU A C 1
ATOM 2372 O O . LEU A 1 290 ? 1.508 -11.814 -4.286 1.00 98.56 290 LEU A O 1
ATOM 2376 N N . LEU A 1 291 ? 1.572 -11.479 -2.066 1.00 98.69 291 LEU A N 1
ATOM 2377 C CA . LEU A 1 291 ? 0.964 -10.147 -2.123 1.00 98.69 291 LEU A CA 1
ATOM 2378 C C . LEU A 1 291 ? 1.861 -9.154 -2.864 1.00 98.69 291 LEU A C 1
ATOM 2380 O O . LEU A 1 291 ? 1.355 -8.386 -3.675 1.00 98.69 291 LEU A O 1
ATOM 2384 N N . MET A 1 292 ? 3.173 -9.177 -2.616 1.00 98.50 292 MET A N 1
ATOM 2385 C CA . MET A 1 292 ? 4.124 -8.309 -3.313 1.00 98.50 292 MET A CA 1
ATOM 2386 C C . MET A 1 292 ? 4.205 -8.632 -4.809 1.00 98.50 292 MET A C 1
ATOM 2388 O O . MET A 1 292 ? 4.094 -7.721 -5.620 1.00 98.50 292 MET A O 1
ATOM 2392 N N . THR A 1 293 ? 4.302 -9.909 -5.189 1.00 98.50 293 THR A N 1
ATOM 2393 C CA . THR A 1 293 ? 4.282 -10.326 -6.603 1.00 98.50 293 THR A CA 1
ATOM 2394 C C . THR A 1 293 ? 2.952 -9.996 -7.283 1.00 98.50 293 THR A C 1
ATOM 2396 O O . THR A 1 293 ? 2.929 -9.572 -8.434 1.00 98.50 293 THR A O 1
ATOM 2399 N N . GLY A 1 294 ? 1.826 -10.163 -6.584 1.00 98.06 294 GLY A N 1
ATOM 2400 C CA . GLY A 1 294 ? 0.511 -9.785 -7.105 1.00 98.06 294 GLY A CA 1
ATOM 2401 C C . GLY A 1 294 ? 0.360 -8.272 -7.277 1.00 98.06 294 GLY A C 1
ATOM 2402 O O . GLY A 1 294 ? -0.258 -7.822 -8.239 1.00 98.06 294 GLY A O 1
ATOM 2403 N N . PHE A 1 295 ? 0.948 -7.488 -6.371 1.00 98.62 295 PHE A N 1
ATOM 2404 C CA . PHE A 1 295 ? 1.009 -6.035 -6.492 1.00 98.62 295 PHE A CA 1
ATOM 2405 C C . PHE A 1 295 ? 1.822 -5.622 -7.720 1.00 98.62 295 PHE A C 1
ATOM 2407 O O . PHE A 1 295 ? 1.343 -4.813 -8.510 1.00 98.62 295 PHE A O 1
ATOM 2414 N N . ASP A 1 296 ? 3.003 -6.213 -7.904 1.00 98.12 296 ASP A N 1
ATOM 2415 C CA . ASP A 1 296 ? 3.853 -5.997 -9.075 1.00 98.12 296 ASP A CA 1
ATOM 2416 C C . ASP A 1 296 ? 3.110 -6.291 -10.386 1.00 98.12 296 ASP A C 1
ATOM 2418 O O . ASP A 1 296 ? 3.028 -5.432 -11.259 1.00 98.12 296 ASP A O 1
ATOM 2422 N N . GLY A 1 297 ? 2.420 -7.432 -10.478 1.00 97.38 297 GLY A N 1
ATOM 2423 C CA . GLY A 1 297 ? 1.623 -7.781 -11.660 1.00 97.38 297 GLY A CA 1
ATOM 2424 C C . GLY A 1 297 ? 0.558 -6.746 -12.048 1.00 97.38 297 GLY A C 1
ATOM 2425 O O . GLY A 1 297 ? 0.267 -6.588 -13.233 1.00 97.38 297 GLY A O 1
ATOM 2426 N N . VAL A 1 298 ? -0.002 -6.018 -11.078 1.00 97.81 298 VAL A N 1
ATOM 2427 C CA . VAL A 1 298 ? -0.944 -4.913 -11.330 1.00 97.81 298 VAL A CA 1
ATOM 2428 C C . VAL A 1 298 ? -0.215 -3.596 -11.603 1.00 97.81 298 VAL A C 1
ATOM 2430 O O . VAL A 1 298 ? -0.668 -2.798 -12.422 1.00 97.81 298 VAL A O 1
ATOM 2433 N N . MET A 1 299 ? 0.908 -3.358 -10.934 1.00 97.62 299 MET A N 1
ATOM 2434 C CA . MET A 1 299 ? 1.709 -2.147 -11.085 1.00 97.62 299 MET A CA 1
ATOM 2435 C C . MET A 1 299 ? 2.364 -2.061 -12.465 1.00 97.62 299 MET A C 1
ATOM 2437 O O . MET A 1 299 ? 2.383 -0.983 -13.041 1.00 97.62 299 MET A O 1
ATOM 2441 N N . GLU A 1 300 ? 2.862 -3.166 -13.013 1.00 96.75 300 GLU A N 1
ATOM 2442 C CA . GLU A 1 300 ? 3.605 -3.204 -14.278 1.00 96.75 300 GLU A CA 1
ATOM 2443 C C . GLU A 1 300 ? 2.882 -2.563 -15.486 1.00 96.75 300 GLU A C 1
ATOM 2445 O O . GLU A 1 300 ? 3.442 -1.660 -16.122 1.00 96.75 300 GLU A O 1
ATOM 2450 N N . PRO A 1 301 ? 1.636 -2.946 -15.835 1.00 95.00 301 PRO A N 1
ATOM 2451 C CA . PRO A 1 301 ? 0.902 -2.269 -16.907 1.00 95.00 301 PRO A CA 1
ATOM 2452 C C . PRO A 1 301 ? 0.603 -0.797 -16.573 1.00 95.00 301 PRO A C 1
ATOM 2454 O O . PRO A 1 301 ? 0.699 0.061 -17.455 1.00 95.00 301 PRO A O 1
ATOM 2457 N N . ALA A 1 302 ? 0.341 -0.480 -15.303 1.00 95.00 302 ALA A N 1
ATOM 2458 C CA . ALA A 1 302 ? 0.037 0.880 -14.872 1.00 95.00 302 ALA A CA 1
ATOM 2459 C C . ALA A 1 302 ? 1.274 1.786 -14.950 1.00 95.00 302 ALA A C 1
ATOM 2461 O O . ALA A 1 302 ? 1.184 2.940 -15.360 1.00 95.00 302 ALA A O 1
ATOM 2462 N N . ALA A 1 303 ? 2.448 1.259 -14.609 1.00 95.00 303 ALA A N 1
ATOM 2463 C CA . ALA A 1 303 ? 3.722 1.955 -14.687 1.00 95.00 303 ALA A CA 1
ATOM 2464 C C . ALA A 1 303 ? 4.059 2.343 -16.127 1.00 95.00 303 ALA A C 1
ATOM 2466 O O . ALA A 1 303 ? 4.527 3.456 -16.368 1.00 95.00 303 ALA A O 1
ATOM 2467 N N . ARG A 1 304 ? 3.737 1.480 -17.097 1.00 93.88 304 ARG A N 1
ATOM 2468 C CA . ARG A 1 304 ? 3.828 1.821 -18.521 1.00 93.88 304 ARG A CA 1
ATOM 2469 C C . ARG A 1 304 ? 2.870 2.950 -18.897 1.00 93.88 304 ARG A C 1
ATOM 2471 O O . ARG A 1 304 ? 3.296 3.894 -19.554 1.00 93.88 304 ARG A O 1
ATOM 2478 N N . ALA A 1 305 ? 1.605 2.875 -18.476 1.00 91.75 305 ALA A N 1
ATOM 2479 C CA . ALA A 1 305 ? 0.597 3.902 -18.768 1.00 91.75 305 ALA A CA 1
ATOM 2480 C C . ALA A 1 305 ? 0.948 5.273 -18.156 1.00 91.75 305 ALA A C 1
ATOM 2482 O O . ALA A 1 305 ? 0.676 6.324 -18.738 1.00 91.75 305 ALA A O 1
ATOM 2483 N N . LEU A 1 306 ? 1.597 5.270 -16.991 1.00 91.50 306 LEU A N 1
ATOM 2484 C CA . LEU A 1 306 ? 2.086 6.472 -16.308 1.00 91.50 306 LEU A CA 1
ATOM 2485 C C . LEU A 1 306 ? 3.446 6.955 -16.837 1.00 91.50 306 LEU A C 1
ATOM 2487 O O . LEU A 1 306 ? 3.883 8.059 -16.493 1.00 91.50 306 LEU A O 1
ATOM 2491 N N . GLY A 1 307 ? 4.098 6.147 -17.676 1.00 93.12 307 GLY A N 1
ATOM 2492 C CA . GLY A 1 307 ? 5.402 6.424 -18.258 1.00 93.12 307 GLY A CA 1
ATOM 2493 C C . GLY A 1 307 ? 6.545 6.355 -17.249 1.00 93.12 307 GLY A C 1
ATOM 2494 O O . GLY A 1 307 ? 7.491 7.118 -17.384 1.00 93.12 307 GLY A O 1
ATOM 2495 N N . PHE A 1 308 ? 6.467 5.498 -16.229 1.00 94.62 308 PHE A N 1
ATOM 2496 C CA . PHE A 1 308 ? 7.509 5.353 -15.205 1.00 94.62 308 PHE A CA 1
ATOM 2497 C C . PHE A 1 308 ? 8.727 4.561 -15.696 1.00 94.62 308 PHE A C 1
ATOM 2499 O O . PHE A 1 308 ? 9.861 4.990 -15.484 1.00 94.62 308 PHE A O 1
ATOM 2506 N N . TRP A 1 309 ? 8.500 3.425 -16.355 1.00 96.25 309 TRP A N 1
ATOM 2507 C CA . TRP A 1 309 ? 9.535 2.620 -17.007 1.00 96.25 309 TRP A CA 1
ATOM 2508 C C . TRP A 1 309 ? 8.962 1.854 -18.197 1.00 96.25 309 TRP A C 1
ATOM 2510 O O . TRP A 1 309 ? 7.747 1.664 -18.318 1.00 96.25 309 TRP A O 1
ATOM 2520 N N . TYR A 1 310 ? 9.856 1.402 -19.075 1.00 96.12 310 TYR A N 1
ATOM 2521 C CA . TYR A 1 310 ? 9.515 0.588 -20.238 1.00 96.12 310 TYR A CA 1
ATOM 2522 C C . TYR A 1 310 ? 10.411 -0.645 -20.325 1.00 96.12 310 TYR A C 1
ATOM 2524 O O . TYR A 1 310 ? 11.621 -0.561 -20.140 1.00 96.12 310 TYR A O 1
ATOM 2532 N N . TRP A 1 311 ? 9.811 -1.786 -20.662 1.00 96.38 311 TRP A N 1
ATOM 2533 C CA . TRP A 1 311 ? 10.519 -3.029 -20.974 1.00 96.38 311 TRP A CA 1
ATOM 2534 C C . TRP A 1 311 ? 10.982 -3.035 -22.430 1.00 96.38 311 TRP A C 1
ATOM 2536 O O . TRP A 1 311 ? 10.225 -2.610 -23.304 1.00 96.38 311 TRP A O 1
ATOM 2546 N N . GLN A 1 312 ? 12.161 -3.602 -22.708 1.00 89.25 312 GLN A N 1
ATOM 2547 C CA . GLN A 1 312 ? 12.773 -3.623 -24.048 1.00 89.25 312 GLN A CA 1
ATOM 2548 C C . GLN A 1 312 ? 11.853 -4.196 -25.148 1.00 89.25 312 GLN A C 1
ATOM 2550 O O . GLN A 1 312 ? 11.915 -3.747 -26.287 1.00 89.25 312 GLN A O 1
ATOM 2555 N N . ASN A 1 313 ? 10.964 -5.137 -24.803 1.00 86.50 313 ASN A N 1
ATOM 2556 C CA . ASN A 1 313 ? 10.009 -5.764 -25.730 1.00 86.50 313 ASN A CA 1
ATOM 2557 C C . ASN A 1 313 ? 8.535 -5.479 -25.383 1.00 86.50 313 ASN A C 1
ATOM 2559 O O . ASN A 1 313 ? 7.652 -6.213 -25.817 1.00 86.50 313 ASN A O 1
ATOM 2563 N N . TYR A 1 314 ? 8.244 -4.468 -24.556 1.00 86.31 314 TYR A N 1
ATOM 2564 C CA . TYR A 1 314 ? 6.886 -4.171 -24.058 1.00 86.31 314 TYR A CA 1
ATOM 2565 C C . TYR A 1 314 ? 6.186 -5.338 -23.334 1.00 86.31 314 TYR A C 1
ATOM 2567 O O . TYR A 1 314 ? 4.971 -5.316 -23.117 1.00 86.31 314 TYR A O 1
ATOM 2575 N N . THR A 1 315 ? 6.940 -6.346 -22.910 1.00 90.19 315 THR A N 1
ATOM 2576 C CA . THR A 1 315 ? 6.449 -7.505 -22.163 1.00 90.19 315 THR A CA 1
ATOM 2577 C C . THR A 1 315 ? 7.284 -7.685 -20.911 1.00 90.19 315 THR A C 1
ATOM 2579 O O . THR A 1 315 ? 8.511 -7.667 -20.996 1.00 90.19 315 THR A O 1
ATOM 2582 N N . VAL A 1 316 ? 6.618 -7.901 -19.779 1.00 94.81 316 VAL A N 1
ATOM 2583 C CA . VAL A 1 316 ? 7.275 -8.200 -18.505 1.00 94.81 316 VAL A CA 1
ATOM 2584 C C . VAL A 1 316 ? 7.783 -9.647 -18.544 1.00 94.81 316 VAL A C 1
ATOM 2586 O O . VAL A 1 316 ? 6.983 -10.563 -18.756 1.00 94.81 316 VAL A O 1
ATOM 2589 N N . PRO A 1 317 ? 9.089 -9.897 -18.370 1.00 95.56 317 PRO A N 1
ATOM 2590 C CA . PRO A 1 317 ? 9.634 -11.248 -18.306 1.00 95.56 317 PRO A CA 1
ATOM 2591 C C . PRO A 1 317 ? 9.144 -12.009 -17.067 1.00 95.56 317 PRO A C 1
ATOM 2593 O O . PRO A 1 317 ? 9.042 -11.443 -15.983 1.00 95.56 317 PRO A O 1
ATOM 2596 N N . TRP A 1 318 ? 8.929 -13.325 -17.178 1.00 94.62 318 TRP A N 1
ATOM 2597 C CA . TRP A 1 318 ? 8.499 -14.148 -16.035 1.00 94.62 318 TRP A CA 1
ATOM 2598 C C . TRP A 1 318 ? 9.500 -14.131 -14.867 1.00 94.62 318 TRP A C 1
ATOM 2600 O O . TRP A 1 318 ? 9.107 -14.249 -13.706 1.00 94.62 318 TRP A O 1
ATOM 2610 N N . GLN A 1 319 ? 10.788 -13.946 -15.173 1.00 96.19 319 GLN A N 1
ATOM 2611 C CA . GLN A 1 319 ? 11.853 -13.807 -14.180 1.00 96.19 319 GLN A CA 1
ATOM 2612 C C . GLN A 1 319 ? 11.628 -12.610 -13.241 1.00 96.19 319 GLN A C 1
ATOM 2614 O O . GLN A 1 319 ? 11.979 -12.720 -12.070 1.00 96.19 319 GLN A O 1
ATOM 2619 N N . ASN A 1 320 ? 10.960 -11.535 -13.692 1.00 97.19 320 ASN A N 1
ATOM 2620 C CA . ASN A 1 320 ? 10.586 -10.407 -12.834 1.00 97.19 320 ASN A CA 1
ATOM 2621 C C . ASN A 1 320 ? 9.695 -10.874 -11.680 1.00 97.19 320 ASN A C 1
ATOM 2623 O O . ASN A 1 320 ? 10.002 -10.635 -10.517 1.00 97.19 320 ASN A O 1
ATOM 2627 N N . TYR A 1 321 ? 8.642 -11.635 -11.980 1.00 97.75 321 TYR A N 1
ATOM 2628 C CA . TYR A 1 321 ? 7.715 -12.127 -10.959 1.00 97.75 321 TYR A CA 1
ATOM 2629 C C . TYR A 1 321 ? 8.384 -13.089 -9.972 1.00 97.75 321 TYR A C 1
ATOM 2631 O O . TYR A 1 321 ? 8.080 -13.068 -8.776 1.00 97.75 321 TYR A O 1
ATOM 2639 N N . VAL A 1 322 ? 9.330 -13.905 -10.450 1.00 98.12 322 VAL A N 1
ATOM 2640 C CA . VAL A 1 322 ? 10.134 -14.789 -9.592 1.00 98.12 322 VAL A CA 1
ATOM 2641 C C . VAL A 1 322 ? 11.073 -13.983 -8.697 1.00 98.12 322 VAL A C 1
ATOM 2643 O O . VAL A 1 322 ? 11.155 -14.269 -7.500 1.00 98.12 322 VAL A O 1
ATOM 2646 N N . ALA A 1 323 ? 11.724 -12.950 -9.234 1.00 97.69 323 ALA A N 1
ATOM 2647 C CA . ALA A 1 323 ? 12.550 -12.034 -8.457 1.00 97.69 323 ALA A CA 1
ATOM 2648 C C . ALA A 1 323 ? 11.714 -11.304 -7.396 1.00 97.69 323 ALA A C 1
ATOM 2650 O O . ALA A 1 323 ? 12.077 -11.326 -6.224 1.00 97.69 323 ALA A O 1
ATOM 2651 N N . TRP A 1 324 ? 10.550 -10.758 -7.752 1.00 98.38 324 TRP A N 1
ATOM 2652 C CA . TRP A 1 324 ? 9.629 -10.116 -6.810 1.00 98.38 324 TRP A CA 1
ATOM 2653 C C . TRP A 1 324 ? 9.159 -11.052 -5.700 1.00 98.38 324 TRP A C 1
ATOM 2655 O O . TRP A 1 324 ? 9.107 -10.649 -4.537 1.00 98.38 324 TRP A O 1
ATOM 2665 N N . PHE A 1 325 ? 8.872 -12.315 -6.022 1.00 98.62 325 PHE A N 1
ATOM 2666 C CA . PHE A 1 325 ? 8.514 -13.309 -5.012 1.00 98.62 325 PHE A CA 1
ATOM 2667 C C . PHE A 1 325 ? 9.683 -13.586 -4.056 1.00 98.62 325 PHE A C 1
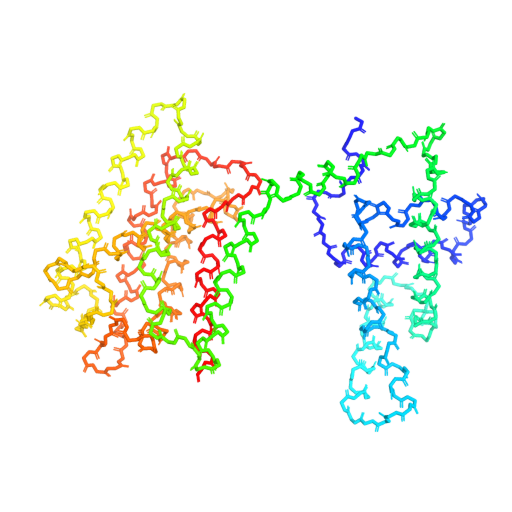ATOM 2669 O O . PHE A 1 325 ? 9.518 -13.545 -2.832 1.00 98.62 325 PHE A O 1
ATOM 2676 N N . ALA A 1 326 ? 10.877 -13.834 -4.603 1.00 98.31 326 ALA A N 1
ATOM 2677 C CA . ALA A 1 326 ? 12.075 -14.134 -3.824 1.00 98.31 326 ALA A CA 1
ATOM 2678 C C . ALA A 1 326 ? 12.497 -12.949 -2.940 1.00 98.31 326 ALA A C 1
ATOM 2680 O O . ALA A 1 326 ? 12.697 -13.114 -1.735 1.00 98.31 326 ALA A O 1
ATOM 2681 N N . LEU A 1 327 ? 12.571 -11.744 -3.508 1.00 98.06 327 LEU A N 1
ATOM 2682 C CA . LEU A 1 327 ? 12.905 -10.518 -2.784 1.00 98.06 327 LEU A CA 1
ATOM 2683 C C . LEU A 1 327 ? 11.829 -10.163 -1.763 1.00 98.06 327 LEU A C 1
ATOM 2685 O O . LEU A 1 327 ? 12.156 -9.856 -0.619 1.00 98.06 327 LEU A O 1
ATOM 2689 N N . GLY A 1 328 ? 10.551 -10.300 -2.121 1.00 98.00 328 GLY A N 1
ATOM 2690 C CA . GLY A 1 328 ? 9.446 -10.116 -1.188 1.00 98.00 328 GLY A CA 1
ATOM 2691 C C . GLY A 1 328 ? 9.541 -11.060 0.011 1.00 98.00 328 GLY A C 1
ATOM 2692 O O . GLY A 1 328 ? 9.337 -10.630 1.147 1.00 98.00 328 GLY A O 1
ATOM 2693 N N . PHE A 1 329 ? 9.938 -12.321 -0.208 1.00 98.31 329 PHE A N 1
ATOM 2694 C CA . PHE A 1 329 ? 10.204 -13.265 0.883 1.00 98.31 329 PHE A CA 1
ATOM 2695 C C . PHE A 1 329 ? 11.368 -12.803 1.754 1.00 98.31 329 PHE A C 1
ATOM 2697 O O . PHE A 1 329 ? 11.207 -12.699 2.968 1.00 98.31 329 PHE A O 1
ATOM 2704 N N . ILE A 1 330 ? 12.511 -12.478 1.143 1.00 97.81 330 ILE A N 1
ATOM 2705 C CA . ILE A 1 330 ? 13.726 -12.037 1.845 1.00 97.81 330 ILE A CA 1
ATOM 2706 C C . ILE A 1 330 ? 13.462 -10.776 2.676 1.00 97.81 330 ILE A C 1
ATOM 2708 O O . ILE A 1 330 ? 13.926 -10.685 3.811 1.00 97.81 330 ILE A O 1
ATOM 2712 N N . PHE A 1 331 ? 12.696 -9.820 2.152 1.00 98.00 331 PHE A N 1
ATOM 2713 C CA . PHE A 1 331 ? 12.401 -8.565 2.837 1.00 98.00 331 PHE A CA 1
ATOM 2714 C C . PHE A 1 331 ? 11.342 -8.728 3.932 1.00 98.00 331 PHE A C 1
ATOM 2716 O O . PHE A 1 331 ? 11.523 -8.211 5.036 1.00 98.00 331 PHE A O 1
ATOM 2723 N N . CYS A 1 332 ? 10.265 -9.480 3.689 1.00 97.75 332 CYS A N 1
ATOM 2724 C CA . CYS A 1 332 ? 9.198 -9.665 4.679 1.00 97.75 332 CYS A CA 1
ATOM 2725 C C . CYS A 1 332 ? 9.587 -10.636 5.806 1.00 97.75 332 CYS A C 1
ATOM 2727 O O . CYS A 1 332 ? 9.111 -10.491 6.937 1.00 97.75 332 CYS A O 1
ATOM 2729 N N . PHE A 1 333 ? 10.440 -11.625 5.520 1.00 95.75 333 PHE A N 1
ATOM 2730 C CA . PHE A 1 333 ? 10.799 -12.696 6.452 1.00 95.75 333 PHE A CA 1
ATOM 2731 C C . PHE A 1 333 ? 11.342 -12.185 7.801 1.00 95.75 333 PHE A C 1
ATOM 2733 O O . PHE A 1 333 ? 10.760 -12.549 8.832 1.00 95.75 333 PHE A O 1
ATOM 2740 N N . PRO A 1 334 ? 12.397 -11.342 7.855 1.00 93.69 334 PRO A N 1
ATOM 2741 C CA . PRO A 1 334 ? 12.957 -10.900 9.126 1.00 93.69 334 PRO A CA 1
ATOM 2742 C C . PRO A 1 334 ? 11.925 -10.131 9.949 1.00 93.69 334 PRO A C 1
ATOM 2744 O O . PRO A 1 334 ? 11.838 -10.318 11.164 1.00 93.69 334 PRO A O 1
ATOM 2747 N N . PHE A 1 335 ? 11.077 -9.333 9.290 1.00 95.00 335 PHE A N 1
ATOM 2748 C CA . PHE A 1 335 ? 10.027 -8.607 9.990 1.00 95.00 335 PHE A CA 1
ATOM 2749 C C . PHE A 1 335 ? 9.062 -9.571 10.686 1.00 95.00 335 PHE A C 1
ATOM 2751 O O . PHE A 1 335 ? 8.833 -9.492 11.891 1.00 95.00 335 PHE A O 1
ATOM 2758 N N . LEU A 1 336 ? 8.530 -10.532 9.931 1.00 94.69 336 LEU A N 1
ATOM 2759 C CA . LEU A 1 336 ? 7.538 -11.493 10.416 1.00 94.69 336 LEU A CA 1
ATOM 2760 C C . LEU A 1 336 ? 8.086 -12.448 11.483 1.00 94.69 336 LEU A C 1
ATOM 2762 O O . LEU A 1 336 ? 7.308 -12.981 12.279 1.00 94.69 336 LEU A O 1
ATOM 2766 N N . ARG A 1 337 ? 9.405 -12.677 11.497 1.00 94.56 337 ARG A N 1
ATOM 2767 C CA . ARG A 1 337 ? 10.078 -13.551 12.463 1.00 94.56 337 ARG A CA 1
ATOM 2768 C C . ARG A 1 337 ? 10.390 -12.865 13.790 1.00 94.56 337 ARG A C 1
ATOM 2770 O O . ARG A 1 337 ? 10.290 -13.530 14.829 1.00 94.56 337 ARG A O 1
ATOM 2777 N N . TYR A 1 338 ? 10.845 -11.613 13.743 1.00 91.25 338 TYR A N 1
ATOM 2778 C CA . TYR A 1 338 ? 11.462 -10.938 14.889 1.00 91.25 338 TYR A CA 1
ATOM 2779 C C . TYR A 1 338 ? 10.606 -9.819 15.484 1.00 91.25 338 TYR A C 1
ATOM 2781 O O . TYR A 1 338 ? 10.763 -9.519 16.667 1.00 91.25 338 TYR A O 1
ATOM 2789 N N . PHE A 1 339 ? 9.688 -9.228 14.716 1.00 91.25 339 PHE A N 1
ATOM 2790 C CA . PHE A 1 339 ? 8.854 -8.137 15.208 1.00 91.25 339 PHE A CA 1
ATOM 2791 C C . PHE A 1 339 ? 7.500 -8.647 15.718 1.00 91.25 339 PHE A C 1
ATOM 2793 O O . PHE A 1 339 ? 6.865 -9.500 15.086 1.00 91.25 339 PHE A O 1
ATOM 2800 N N . PRO A 1 340 ? 7.032 -8.138 16.871 1.00 86.44 340 PRO A N 1
ATOM 2801 C CA . PRO A 1 340 ? 5.751 -8.528 17.429 1.00 86.44 340 PRO A CA 1
ATOM 2802 C C . PRO A 1 340 ? 4.605 -8.030 16.549 1.00 86.44 340 PRO A C 1
ATOM 2804 O O . PRO A 1 340 ? 4.708 -7.037 15.831 1.00 86.44 340 PRO A O 1
ATOM 2807 N N . HIS A 1 341 ? 3.470 -8.720 16.622 1.00 82.56 341 HIS A N 1
ATOM 2808 C CA . HIS A 1 341 ? 2.313 -8.356 15.816 1.00 82.56 341 HIS A CA 1
ATOM 2809 C C . HIS A 1 341 ? 1.714 -7.052 16.344 1.00 82.56 341 HIS A C 1
ATOM 2811 O O . HIS A 1 341 ? 1.347 -6.966 17.520 1.00 82.56 341 HIS A O 1
ATOM 2817 N N . ALA A 1 342 ? 1.540 -6.069 15.462 1.00 74.12 342 ALA A N 1
ATOM 2818 C CA . ALA A 1 342 ? 0.724 -4.906 15.769 1.00 74.12 342 ALA A CA 1
ATOM 2819 C C . ALA A 1 342 ? -0.721 -5.364 16.035 1.00 74.12 342 ALA A C 1
ATOM 2821 O O . ALA A 1 342 ? -1.358 -5.969 15.173 1.00 74.12 342 ALA A O 1
ATOM 2822 N N . LYS A 1 343 ? -1.230 -5.090 17.243 1.00 67.12 343 LYS A N 1
ATOM 2823 C CA . LYS A 1 343 ? -2.632 -5.337 17.638 1.00 67.12 343 LYS A CA 1
ATOM 2824 C C . LYS A 1 343 ? -3.509 -4.087 17.494 1.00 67.12 343 LYS A C 1
ATOM 2826 O O . LYS A 1 343 ? -4.612 -4.040 18.033 1.00 67.12 343 LYS A O 1
ATOM 2831 N N . ASP A 1 344 ? -2.994 -3.055 16.829 1.00 68.38 344 ASP A N 1
ATOM 2832 C CA . ASP A 1 344 ? -3.717 -1.808 16.613 1.00 68.38 344 ASP A CA 1
ATOM 2833 C C . ASP A 1 344 ? -4.898 -2.029 15.657 1.00 68.38 344 ASP A C 1
ATOM 2835 O O . ASP A 1 344 ? -4.819 -2.804 14.706 1.00 68.38 344 ASP A O 1
ATOM 2839 N N . ARG A 1 345 ? -6.004 -1.332 15.913 1.00 63.31 345 ARG A N 1
ATOM 2840 C CA . ARG A 1 345 ? -7.233 -1.405 15.120 1.00 63.31 345 ARG A CA 1
ATOM 2841 C C . ARG A 1 345 ? -7.108 -0.709 13.768 1.00 63.31 345 ARG A C 1
ATOM 2843 O O . ARG A 1 345 ? -7.873 -1.039 12.870 1.00 63.31 345 ARG A O 1
ATOM 2850 N N . GLN A 1 346 ? -6.206 0.265 13.632 1.00 73.25 346 GLN A N 1
ATOM 2851 C CA . GLN A 1 346 ? -6.142 1.103 12.430 1.00 73.25 346 GLN A CA 1
ATOM 2852 C C . GLN A 1 346 ? -5.344 0.481 11.283 1.00 73.25 346 GLN A C 1
ATOM 2854 O O . GLN A 1 346 ? -5.655 0.771 10.136 1.00 73.25 346 GLN A O 1
ATOM 2859 N N . LEU A 1 347 ? -4.334 -0.350 11.572 1.00 89.88 347 LEU A N 1
ATOM 2860 C CA . LEU A 1 347 ? -3.540 -1.085 10.572 1.00 89.88 347 LEU A CA 1
ATOM 2861 C C . LEU A 1 347 ? -3.124 -0.221 9.360 1.00 89.88 347 LEU A C 1
ATOM 2863 O O . LEU A 1 347 ? -3.251 -0.641 8.211 1.00 89.88 347 LEU A O 1
ATOM 2867 N N . ILE A 1 348 ? -2.632 1.000 9.611 1.00 89.69 348 ILE A N 1
ATOM 2868 C CA . ILE A 1 348 ? -2.349 2.010 8.573 1.00 89.69 348 ILE A CA 1
ATOM 2869 C C . ILE A 1 348 ? -1.506 1.459 7.403 1.00 89.69 348 ILE A C 1
ATOM 2871 O O . ILE A 1 348 ? -1.902 1.696 6.257 1.00 89.69 348 ILE A O 1
ATOM 2875 N N . PRO A 1 349 ? -0.430 0.670 7.622 1.00 96.06 349 PRO A N 1
ATOM 2876 C CA . PRO A 1 349 ? 0.365 0.129 6.517 1.00 96.06 349 PRO A CA 1
ATOM 2877 C C . PRO A 1 349 ? -0.420 -0.750 5.542 1.00 96.06 349 PRO A C 1
ATOM 2879 O O . PRO A 1 349 ? -0.208 -0.679 4.332 1.00 96.06 349 PRO A O 1
ATOM 2882 N N . MET A 1 350 ? -1.379 -1.537 6.045 1.00 96.38 350 MET A N 1
ATOM 2883 C CA . MET A 1 350 ? -2.274 -2.320 5.189 1.00 96.38 350 MET A CA 1
ATOM 2884 C C . MET A 1 350 ? -3.089 -1.395 4.282 1.00 96.38 350 MET A C 1
ATOM 2886 O O . MET A 1 350 ? -3.221 -1.659 3.089 1.00 96.38 350 MET A O 1
ATOM 2890 N N . HIS A 1 351 ? -3.635 -0.305 4.823 1.00 95.31 351 HIS A N 1
ATOM 2891 C CA . HIS A 1 351 ? -4.435 0.623 4.029 1.00 95.31 351 HIS A CA 1
ATOM 2892 C C . HIS A 1 351 ? -3.605 1.376 2.988 1.00 95.31 351 HIS A C 1
ATOM 2894 O O . HIS A 1 351 ? -4.104 1.589 1.888 1.00 95.31 351 HIS A O 1
ATOM 2900 N N . ILE A 1 352 ? -2.352 1.720 3.295 1.00 95.88 352 ILE A N 1
ATOM 2901 C CA . ILE A 1 352 ? -1.419 2.326 2.333 1.00 95.88 352 ILE A CA 1
ATOM 2902 C C . ILE A 1 352 ? -1.138 1.376 1.162 1.00 95.88 352 ILE A C 1
ATOM 2904 O O . ILE A 1 352 ? -1.140 1.808 0.009 1.00 95.88 352 ILE A O 1
ATOM 2908 N N . PHE A 1 353 ? -0.943 0.085 1.431 1.00 98.56 353 PHE A N 1
ATOM 2909 C CA . PHE A 1 353 ? -0.773 -0.928 0.387 1.00 98.56 353 PHE A CA 1
ATOM 2910 C C . PHE A 1 353 ? -2.027 -1.070 -0.477 1.00 98.56 353 PHE A C 1
ATOM 2912 O O . PHE A 1 353 ? -1.957 -0.958 -1.697 1.00 98.56 353 PHE A O 1
ATOM 2919 N N . LEU A 1 354 ? -3.191 -1.252 0.150 1.00 98.25 354 LEU A N 1
ATOM 2920 C CA . LEU A 1 354 ? -4.455 -1.447 -0.564 1.00 98.25 354 LEU A CA 1
ATOM 2921 C C . LEU A 1 354 ? -4.864 -0.216 -1.386 1.00 98.25 354 LEU A C 1
ATOM 2923 O O . LEU A 1 354 ? -5.387 -0.367 -2.487 1.00 98.25 354 LEU A O 1
ATOM 2927 N N . ALA A 1 355 ? -4.611 0.996 -0.886 1.00 96.81 355 ALA A N 1
ATOM 2928 C CA . ALA A 1 355 ? -4.918 2.224 -1.612 1.00 96.81 355 ALA A CA 1
ATOM 2929 C C . ALA A 1 355 ? -4.007 2.416 -2.839 1.00 96.81 355 ALA A C 1
ATOM 2931 O O . ALA A 1 355 ? -4.494 2.832 -3.888 1.00 96.81 355 ALA A O 1
ATOM 2932 N N . GLN A 1 356 ? -2.717 2.069 -2.742 1.00 97.88 356 GLN A N 1
ATOM 2933 C CA . GLN A 1 356 ? -1.813 2.051 -3.903 1.00 97.88 356 GLN A CA 1
ATOM 2934 C C . GLN A 1 356 ? -2.195 0.973 -4.915 1.00 97.88 356 GLN A C 1
ATOM 2936 O O . GLN A 1 356 ? -2.240 1.250 -6.110 1.00 97.88 356 GLN A O 1
ATOM 2941 N N . PHE A 1 357 ? -2.547 -0.222 -4.443 1.00 98.25 357 PHE A N 1
ATOM 2942 C CA . PHE A 1 357 ? -3.025 -1.291 -5.314 1.00 98.25 357 PHE A CA 1
ATOM 2943 C C . PHE A 1 357 ? -4.275 -0.847 -6.084 1.00 98.25 357 PHE A C 1
ATOM 2945 O O . PHE A 1 357 ? -4.332 -0.975 -7.303 1.00 98.25 357 PHE A O 1
ATOM 2952 N N . LEU A 1 358 ? -5.247 -0.243 -5.390 1.00 97.44 358 LEU A N 1
ATOM 2953 C CA . LEU A 1 358 ? -6.457 0.296 -6.010 1.00 97.44 358 LEU A CA 1
ATOM 2954 C C . LEU A 1 358 ? -6.150 1.402 -7.028 1.00 97.44 358 LEU A C 1
ATOM 2956 O O . LEU A 1 358 ? -6.766 1.423 -8.088 1.00 97.44 358 LEU A O 1
ATOM 2960 N N . TYR A 1 359 ? -5.207 2.301 -6.734 1.00 95.50 359 TYR A N 1
ATOM 2961 C CA . TYR A 1 359 ? -4.772 3.319 -7.693 1.00 95.50 359 TYR A CA 1
ATOM 2962 C C . TYR A 1 359 ? -4.264 2.690 -8.993 1.00 95.50 359 TYR A C 1
ATOM 2964 O O . TYR A 1 359 ? -4.725 3.075 -10.065 1.00 95.50 359 TYR A O 1
ATOM 2972 N N . PHE A 1 360 ? -3.389 1.685 -8.913 1.00 96.94 360 PHE A N 1
ATOM 2973 C CA . PHE A 1 360 ? -2.884 1.007 -10.107 1.00 96.94 360 PHE A CA 1
ATOM 2974 C C . PHE A 1 360 ? -3.961 0.210 -10.843 1.00 96.94 360 PHE A C 1
ATOM 2976 O O . PHE A 1 360 ? -3.997 0.239 -12.070 1.00 96.94 360 PHE A O 1
ATOM 2983 N N . VAL A 1 361 ? -4.893 -0.427 -10.123 1.00 97.31 361 VAL A 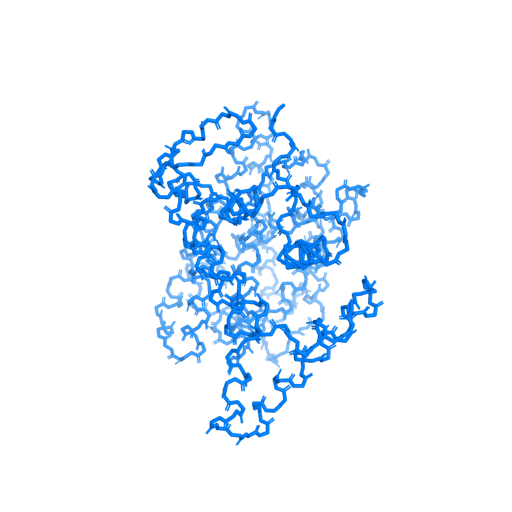N 1
ATOM 2984 C CA . VAL A 1 361 ? -6.078 -1.036 -10.750 1.00 97.31 361 VAL A CA 1
ATOM 2985 C C . VAL A 1 361 ? -6.856 0.006 -11.550 1.00 97.31 361 VAL A C 1
ATOM 2987 O O . VAL A 1 361 ? -7.174 -0.254 -12.702 1.00 97.31 361 VAL A O 1
ATOM 2990 N N . LEU A 1 362 ? -7.138 1.180 -10.974 1.00 93.75 362 LEU A N 1
ATOM 2991 C CA . LEU A 1 362 ? -7.872 2.245 -11.666 1.00 93.75 362 LEU A CA 1
ATOM 2992 C C . LEU A 1 362 ? -7.119 2.763 -12.894 1.00 93.75 362 LEU A C 1
ATOM 2994 O O . LEU A 1 362 ? -7.743 2.981 -13.924 1.00 93.75 362 LEU A O 1
ATOM 2998 N N . VAL A 1 363 ? -5.800 2.930 -12.803 1.00 92.69 363 VAL A N 1
ATOM 2999 C CA . VAL A 1 363 ? -4.964 3.346 -13.940 1.00 92.69 363 VAL A CA 1
ATOM 3000 C C . VAL A 1 363 ? -5.037 2.333 -15.085 1.00 92.69 363 VAL A C 1
ATOM 3002 O O . VAL A 1 363 ? -5.156 2.735 -16.233 1.00 92.69 363 VAL A O 1
ATOM 3005 N N . ASN A 1 364 ? -5.051 1.033 -14.783 1.00 93.38 364 ASN A N 1
ATOM 3006 C CA . ASN A 1 364 ? -5.158 -0.028 -15.792 1.00 93.38 364 ASN A CA 1
ATOM 3007 C C . ASN A 1 364 ? -6.532 -0.138 -16.474 1.00 93.38 364 ASN A C 1
ATOM 3009 O O . ASN A 1 364 ? -6.678 -0.937 -17.396 1.00 93.38 364 ASN A O 1
ATOM 3013 N N . LEU A 1 365 ? -7.552 0.584 -15.997 1.00 91.75 365 LEU A N 1
ATOM 3014 C CA . LEU A 1 365 ? -8.874 0.615 -16.633 1.00 91.75 365 LEU A CA 1
ATOM 3015 C C . LEU A 1 365 ? -8.978 1.671 -17.748 1.00 91.75 365 LEU A C 1
ATOM 3017 O O . LEU A 1 365 ? -10.016 1.717 -18.410 1.00 91.75 365 LEU A O 1
ATOM 3021 N N . ALA A 1 366 ? -7.962 2.529 -17.900 1.00 79.31 366 ALA A N 1
ATOM 3022 C CA . ALA A 1 366 ? -7.851 3.516 -18.975 1.00 79.31 366 ALA A CA 1
ATOM 3023 C C . ALA A 1 366 ? -7.378 2.839 -20.263 1.00 79.31 366 ALA A C 1
ATOM 3025 O O . ALA A 1 366 ? -7.924 3.194 -21.333 1.00 79.31 366 ALA A O 1
#

Radius of gyration: 26.22 Å; chains: 1; bounding box: 70×37×58 Å

Secondary structure (DSSP, 8-state):
--SSSS-SS--HHHHHHHHHHHHHHHHTT---S-HHHHTTSTTGGGTT-HHHHHHHHHHHHHHHTHHHHHHHHS--HHHHHHHHHHHHHHHHHHHHH---HIIIIISHHHHHHHHHHHHHHHHHHHHTT--EETTEE-----HHHHHHHHHHHHHHHHHHHHHHHHHHHHHHTT-SHHHHHHHHHHHHHHHHHHHHHHHHHHHTTSTHHHHHHHHHHHHHHHHHHHHHHHHHH-SSS-SEEE-TTS-SEETTEETHHHHHHHHHHHHHHHHHHHHHTTS-HHHHHHHHHHHHHHHHHHHHHHHHHHTSEEETTSS--HHHHHHHHHHHHHHHHHHHHHSPPP--SS-HHHHHHHHHHHHHHHHTT-

Foldseek 3Di:
DPVPLDDPDDDLVVVVVVLVVLVQCVPPPCPPPDPVVVLAPLCVSLVVQPVSLCVSLVVCCVQAAVLVVCCVVPNDPVSVVSLVVNLVVLVVCCVVVVGDSCCSRPVVNVSSVVVNVSNVSNSVCVVVQNRADPNHRDPNPDSVVVVVVCCVQCVVLVVLLVVLVVLLVCLVVVHPLLVSLVVVLVVLVVLLVVLLVVVCVVPVVHPCNVVVVVLLVVQLVVQLVCVLCCQVPVPQFGHKFFDPSQDDDDNRHRSSRSSVLVLLLLQLLLVLCVPVVVDDLQVSLLSSLVLQLVLCVLQLVLCVLSRGMAHPVNDGDPSNSVSSSVSSSVSNRVCSHPPDHDPDPRSSSNSNNVSNSVSSNSSVVD